Protein AF-A0A916G239-F1 (afdb_monomer_lite)

Radius of gyration: 29.9 Å; chains: 1; bounding box: 64×73×95 Å

pLDDT: mean 83.84, std 15.24, range [33.88, 97.75]

Structure (mmCIF, N/CA/C/O backbone):
data_AF-A0A916G239-F1
#
_entry.id   AF-A0A916G239-F1
#
loop_
_atom_site.group_PDB
_atom_site.id
_atom_site.type_symbol
_atom_site.label_atom_id
_atom_site.label_alt_id
_atom_site.label_comp_id
_atom_site.label_asym_id
_atom_site.label_entity_id
_atom_site.label_seq_id
_atom_site.pdbx_PDB_ins_code
_atom_site.Cartn_x
_atom_site.Cartn_y
_atom_site.Cartn_z
_atom_site.occupancy
_atom_site.B_iso_or_equiv
_atom_site.auth_seq_id
_atom_site.auth_comp_id
_atom_site.auth_asym_id
_atom_site.auth_atom_id
_atom_site.pdbx_PDB_model_num
ATOM 1 N N . ALA A 1 1 ? 13.497 35.205 -63.402 1.00 36.06 1 ALA A N 1
ATOM 2 C CA . ALA A 1 1 ? 12.951 35.681 -62.113 1.00 36.06 1 ALA A CA 1
ATOM 3 C C . ALA A 1 1 ? 12.181 34.525 -61.468 1.00 36.06 1 ALA A C 1
ATOM 5 O O . ALA A 1 1 ? 11.123 34.158 -61.939 1.00 36.06 1 ALA A O 1
ATOM 6 N N . ALA A 1 2 ? 12.820 33.701 -60.641 1.00 40.19 2 ALA A N 1
ATOM 7 C CA . ALA A 1 2 ? 13.091 33.976 -59.228 1.00 40.19 2 ALA A CA 1
ATOM 8 C C . ALA A 1 2 ? 11.854 33.889 -58.308 1.00 40.19 2 ALA A C 1
ATOM 10 O O . ALA A 1 2 ? 11.770 34.688 -57.398 1.00 40.19 2 ALA A O 1
ATOM 11 N N . PHE A 1 3 ? 10.912 32.951 -58.495 1.00 35.91 3 PHE A N 1
ATOM 12 C CA . PHE A 1 3 ? 9.811 32.767 -57.524 1.00 35.91 3 PHE A CA 1
ATOM 13 C C . PHE A 1 3 ? 9.156 31.367 -57.546 1.00 35.91 3 PHE A C 1
ATOM 15 O O . PHE A 1 3 ? 7.942 31.265 -57.567 1.00 35.91 3 PHE A O 1
ATOM 22 N N . VAL A 1 4 ? 9.910 30.255 -57.551 1.00 39.47 4 VAL A N 1
ATOM 23 C CA . VAL A 1 4 ? 9.273 28.914 -57.379 1.00 39.47 4 VAL A CA 1
ATOM 24 C C . VAL A 1 4 ? 10.018 27.965 -56.425 1.00 39.47 4 VAL A C 1
ATOM 26 O O . VAL A 1 4 ? 9.449 26.977 -55.979 1.00 39.47 4 VAL A O 1
ATOM 29 N N . ASN A 1 5 ? 11.247 28.268 -55.990 1.00 37.38 5 ASN A N 1
ATOM 30 C CA . ASN A 1 5 ? 12.071 27.291 -55.255 1.00 37.38 5 ASN A CA 1
ATOM 31 C C . ASN A 1 5 ? 12.424 27.681 -53.804 1.00 37.38 5 ASN A C 1
ATOM 33 O O . ASN A 1 5 ? 13.512 27.371 -53.330 1.00 37.38 5 ASN A O 1
ATOM 37 N N . ARG A 1 6 ? 11.525 28.377 -53.088 1.00 38.03 6 ARG A N 1
ATOM 38 C CA . ARG A 1 6 ? 11.697 28.683 -51.645 1.00 38.03 6 ARG A CA 1
ATOM 39 C C . ARG A 1 6 ? 10.763 27.912 -50.700 1.00 38.03 6 ARG A C 1
ATOM 41 O O . ARG A 1 6 ? 11.061 27.831 -49.522 1.00 38.03 6 ARG A O 1
ATOM 48 N N . GLY A 1 7 ? 9.700 27.267 -51.190 1.00 33.88 7 GLY A N 1
ATOM 49 C CA . GLY A 1 7 ? 8.697 26.622 -50.322 1.00 33.88 7 GLY A CA 1
ATOM 50 C C . GLY A 1 7 ? 9.028 25.211 -49.810 1.00 33.88 7 GLY A C 1
ATOM 51 O O . GLY A 1 7 ? 8.337 24.708 -48.931 1.00 33.88 7 GLY A O 1
ATOM 52 N N . ARG A 1 8 ? 10.063 24.541 -50.340 1.00 37.88 8 ARG A N 1
ATOM 53 C CA . ARG A 1 8 ? 10.381 23.135 -49.999 1.00 37.88 8 ARG A CA 1
ATOM 54 C C . ARG A 1 8 ? 11.461 22.952 -48.928 1.00 37.88 8 ARG A C 1
ATOM 56 O O . ARG A 1 8 ? 11.591 21.851 -48.403 1.00 37.88 8 ARG A O 1
ATOM 63 N N . HIS A 1 9 ? 12.199 24.005 -48.575 1.00 37.97 9 HIS A N 1
ATOM 64 C CA . HIS A 1 9 ? 13.236 23.935 -47.538 1.00 37.97 9 HIS A CA 1
ATOM 65 C C . HIS A 1 9 ? 12.716 24.257 -46.128 1.00 37.97 9 HIS A C 1
ATOM 67 O O . HIS A 1 9 ? 13.262 23.737 -45.154 1.00 37.97 9 HIS A O 1
ATOM 73 N N . ASP A 1 10 ? 11.616 25.004 -46.001 1.00 39.94 10 ASP A N 1
ATOM 74 C CA . ASP A 1 10 ? 11.138 25.450 -44.687 1.00 39.94 10 ASP A CA 1
ATOM 75 C C . ASP A 1 10 ? 10.312 24.383 -43.949 1.00 39.94 10 ASP A C 1
ATOM 77 O O . ASP A 1 10 ? 10.513 24.188 -42.749 1.00 39.94 10 ASP A O 1
ATOM 81 N N . ALA A 1 11 ? 9.493 23.587 -44.650 1.00 37.16 11 ALA A N 1
ATOM 82 C CA . ALA A 1 11 ? 8.709 22.505 -44.034 1.00 37.16 11 ALA A CA 1
ATOM 83 C C . ALA A 1 11 ? 9.574 21.338 -43.503 1.00 37.16 11 ALA A C 1
ATOM 85 O O . ALA A 1 11 ? 9.232 20.715 -42.499 1.00 37.16 11 ALA A O 1
ATOM 86 N N . ALA A 1 12 ? 10.728 21.072 -44.128 1.00 41.59 12 ALA A N 1
ATOM 87 C CA . ALA A 1 12 ? 11.687 20.062 -43.666 1.00 41.59 12 ALA A CA 1
ATOM 88 C C . ALA A 1 12 ? 12.536 20.543 -42.471 1.00 41.59 12 ALA A C 1
ATOM 90 O O . ALA A 1 12 ? 13.038 19.732 -41.692 1.00 41.59 12 ALA A O 1
ATOM 91 N N . SER A 1 13 ? 12.684 21.861 -42.295 1.00 46.56 13 SER A N 1
ATOM 92 C CA . SER A 1 13 ? 13.462 22.441 -41.193 1.00 46.56 13 SER A CA 1
ATOM 93 C C . SER A 1 13 ? 12.719 22.408 -39.850 1.00 46.56 13 SER A C 1
ATOM 95 O O . SER A 1 13 ? 13.343 22.243 -38.801 1.00 46.56 13 SER A O 1
ATOM 97 N N . VAL A 1 14 ? 11.383 22.513 -39.877 1.00 48.00 14 VAL A N 1
ATOM 98 C CA . VAL A 1 14 ? 10.538 22.500 -38.672 1.00 48.00 14 VAL A CA 1
ATOM 99 C C . VAL A 1 14 ? 10.423 21.086 -38.095 1.00 48.00 14 VAL A C 1
ATOM 101 O O . VAL A 1 14 ? 10.518 20.922 -36.880 1.00 48.00 14 VAL A O 1
ATOM 104 N N . SER A 1 15 ? 10.325 20.050 -38.941 1.00 55.22 15 SER A N 1
ATOM 105 C CA . SER A 1 15 ? 10.302 18.658 -38.461 1.00 55.22 15 SER A CA 1
ATOM 106 C C . SER A 1 15 ? 11.659 18.222 -37.896 1.00 55.22 15 SER A C 1
ATOM 108 O O . SER A 1 15 ? 11.706 17.586 -36.847 1.00 55.22 15 SER A O 1
ATOM 110 N N . GLY A 1 16 ? 12.771 18.658 -38.502 1.00 60.25 16 GLY A N 1
ATOM 111 C CA . GLY A 1 16 ? 14.127 18.372 -38.021 1.00 60.25 16 GLY A CA 1
ATOM 112 C C . GLY A 1 16 ? 14.454 18.960 -36.643 1.00 60.25 16 GLY A C 1
ATOM 113 O O . GLY A 1 16 ? 15.214 18.362 -35.882 1.00 60.25 16 GLY A O 1
ATOM 114 N N . ARG A 1 17 ? 13.861 20.109 -36.288 1.00 66.50 17 ARG A N 1
ATOM 115 C CA . ARG A 1 17 ? 14.080 20.769 -34.986 1.00 66.50 17 ARG A CA 1
ATOM 116 C C . ARG A 1 17 ? 13.364 20.077 -33.827 1.00 66.50 17 ARG A C 1
ATOM 118 O O . ARG A 1 17 ? 13.862 20.144 -32.710 1.00 66.50 17 ARG A O 1
ATOM 125 N N . LEU A 1 18 ? 12.247 19.395 -34.084 1.00 81.50 18 LEU A N 1
ATOM 126 C CA . LEU A 1 18 ? 11.492 18.660 -33.061 1.00 81.50 18 LEU A CA 1
ATOM 127 C C . LEU A 1 18 ? 12.061 17.262 -32.779 1.00 81.50 18 LEU A C 1
ATOM 129 O O . LEU A 1 18 ? 11.877 16.749 -31.679 1.00 81.50 18 LEU A O 1
ATOM 133 N N . ILE A 1 19 ? 12.805 16.667 -33.718 1.00 86.88 19 ILE A N 1
ATOM 134 C CA . ILE A 1 19 ? 13.385 15.323 -33.552 1.00 86.88 19 ILE A CA 1
ATOM 135 C C . ILE A 1 19 ? 14.336 15.258 -32.351 1.00 86.88 19 ILE A C 1
ATOM 137 O O . ILE A 1 19 ? 14.291 14.300 -31.585 1.00 86.88 19 ILE A O 1
ATOM 141 N N . TYR A 1 20 ? 15.184 16.271 -32.162 1.00 88.75 20 TYR A N 1
ATOM 142 C CA . TYR A 1 20 ? 16.191 16.264 -31.100 1.00 88.75 20 TYR A CA 1
ATOM 143 C C . TYR A 1 20 ? 15.596 16.392 -29.687 1.00 88.75 20 TYR A C 1
ATOM 145 O O . TYR A 1 20 ? 15.916 15.546 -28.850 1.00 88.75 20 TYR A O 1
ATOM 153 N N . PRO A 1 21 ? 14.706 17.367 -29.399 1.00 90.62 21 PRO A N 1
ATOM 154 C CA . PRO A 1 21 ? 14.004 17.419 -28.120 1.00 90.62 21 PRO A CA 1
ATOM 155 C C . PRO A 1 21 ? 13.182 16.161 -27.845 1.00 90.62 21 PRO A C 1
ATOM 157 O O . PRO A 1 21 ? 13.222 15.650 -26.729 1.00 90.62 21 PRO A O 1
ATOM 160 N N . VAL A 1 22 ? 12.486 15.628 -28.858 1.00 93.25 22 VAL A N 1
ATOM 161 C CA . VAL A 1 22 ? 11.704 14.394 -28.710 1.00 93.25 22 VAL A CA 1
ATOM 162 C C . VAL A 1 22 ? 12.616 13.225 -28.357 1.00 93.25 22 VAL A C 1
ATOM 164 O O . VAL A 1 22 ? 12.326 12.530 -27.395 1.00 93.25 22 VAL A O 1
ATOM 167 N N . ALA A 1 23 ? 13.745 13.046 -29.050 1.00 91.56 23 ALA A N 1
ATOM 168 C CA . ALA A 1 23 ? 14.690 11.967 -28.765 1.00 91.56 23 ALA A CA 1
ATOM 169 C C . ALA A 1 23 ? 15.267 12.046 -27.341 1.00 91.56 23 ALA A C 1
ATOM 171 O O . ALA A 1 23 ? 15.351 11.026 -26.652 1.00 91.56 23 ALA A O 1
ATOM 172 N N . VAL A 1 24 ? 15.631 13.252 -26.884 1.00 94.69 24 VAL A N 1
ATOM 173 C CA . VAL A 1 24 ? 16.106 13.484 -25.509 1.00 94.69 24 VAL A CA 1
ATOM 174 C C . VAL A 1 24 ? 15.012 13.138 -24.507 1.00 94.69 24 VAL A C 1
ATOM 176 O O . VAL A 1 24 ? 15.265 12.384 -23.570 1.00 94.69 24 VAL A O 1
ATOM 179 N N . PHE A 1 25 ? 13.795 13.640 -24.723 1.00 95.38 25 PHE A N 1
ATOM 180 C CA . PHE A 1 25 ? 12.670 13.392 -23.833 1.00 95.38 25 PHE A CA 1
ATOM 181 C C . PHE A 1 25 ? 12.312 11.905 -23.769 1.00 95.38 25 PHE A C 1
ATOM 183 O O . PHE A 1 25 ? 12.241 11.348 -22.679 1.00 95.38 25 PHE A O 1
ATOM 190 N N . THR A 1 26 ? 12.144 11.231 -24.909 1.00 95.38 26 THR A N 1
ATOM 191 C CA . THR A 1 26 ? 11.779 9.808 -24.942 1.00 95.38 26 THR A CA 1
ATOM 192 C C . THR A 1 26 ? 12.872 8.925 -24.349 1.00 95.38 26 THR A C 1
ATOM 194 O O . THR A 1 26 ? 12.560 7.973 -23.636 1.00 95.38 26 THR A O 1
ATOM 197 N N . GLY A 1 27 ? 14.151 9.237 -24.595 1.00 95.31 27 GLY A N 1
ATOM 198 C CA . GLY A 1 27 ? 15.273 8.501 -24.006 1.00 95.31 27 GLY A CA 1
ATOM 199 C C . GLY A 1 27 ? 15.338 8.671 -22.487 1.00 95.31 27 GLY A C 1
ATOM 200 O O . GLY A 1 27 ? 15.410 7.683 -21.749 1.00 95.31 27 GLY A O 1
ATOM 201 N N . ALA A 1 28 ? 15.215 9.914 -22.013 1.00 96.19 28 ALA A N 1
ATOM 202 C CA . ALA A 1 28 ? 15.186 10.221 -20.588 1.00 96.19 28 ALA A CA 1
ATOM 203 C C . ALA A 1 28 ? 13.977 9.582 -19.896 1.00 96.19 28 ALA A C 1
ATOM 205 O O . ALA A 1 28 ? 14.148 8.950 -18.858 1.00 96.19 28 ALA A O 1
ATOM 206 N N . ALA A 1 29 ? 12.784 9.668 -20.491 1.00 95.19 29 ALA A N 1
ATOM 207 C CA . ALA A 1 29 ? 11.567 9.051 -19.971 1.00 95.19 29 ALA A CA 1
ATOM 208 C C . ALA A 1 29 ? 11.683 7.522 -19.900 1.00 95.19 29 ALA A C 1
ATOM 210 O O . ALA A 1 29 ? 11.317 6.927 -18.891 1.00 95.19 29 ALA A O 1
ATOM 211 N N . THR A 1 30 ? 12.253 6.884 -20.928 1.00 95.00 30 THR A N 1
ATOM 212 C CA . THR A 1 30 ? 12.487 5.430 -20.939 1.00 95.00 30 THR A CA 1
ATOM 213 C C . THR A 1 30 ? 13.459 5.022 -19.833 1.00 95.00 30 THR A C 1
ATOM 215 O O . THR A 1 30 ? 13.199 4.084 -19.083 1.00 95.00 30 THR A O 1
ATOM 218 N N . THR A 1 31 ? 14.564 5.754 -19.685 1.00 94.94 31 THR A N 1
ATOM 219 C CA . THR A 1 31 ? 15.568 5.477 -18.648 1.00 94.94 31 THR A CA 1
ATOM 220 C C . THR A 1 31 ? 14.997 5.693 -17.249 1.00 94.94 31 THR A C 1
ATOM 222 O O . THR A 1 31 ? 15.184 4.853 -16.372 1.00 94.94 31 THR A O 1
ATOM 225 N N . LEU A 1 32 ? 14.244 6.777 -17.054 1.00 94.69 32 LEU A N 1
ATOM 226 C CA . LEU A 1 32 ? 13.544 7.065 -15.806 1.00 94.69 32 LEU A CA 1
ATOM 227 C C . LEU A 1 32 ? 12.530 5.965 -15.471 1.00 94.69 32 LEU A C 1
ATOM 229 O O . LEU A 1 32 ? 12.464 5.530 -14.326 1.00 94.69 32 LEU A O 1
ATOM 233 N N . PHE A 1 33 ? 11.783 5.474 -16.462 1.00 92.88 33 PHE A N 1
ATOM 234 C CA . PHE A 1 33 ? 10.832 4.381 -16.283 1.00 92.88 33 PHE A CA 1
ATOM 235 C C . PHE A 1 33 ? 11.517 3.083 -15.835 1.00 92.88 33 PHE A C 1
ATOM 237 O O . PHE A 1 33 ? 11.056 2.448 -14.885 1.00 92.88 33 PHE A O 1
ATOM 244 N N . PHE A 1 34 ? 12.632 2.691 -16.460 1.00 92.31 34 PHE A N 1
ATOM 245 C CA . PHE A 1 34 ? 13.378 1.498 -16.038 1.00 92.31 34 PHE A CA 1
ATOM 246 C C . PHE A 1 34 ? 14.059 1.678 -14.681 1.00 92.31 34 PHE A C 1
ATOM 248 O O . PHE A 1 34 ? 14.064 0.747 -13.878 1.00 92.31 34 PHE A O 1
ATOM 255 N N . TYR A 1 35 ? 14.566 2.875 -14.385 1.00 93.00 35 TYR A N 1
ATOM 256 C CA . TYR A 1 35 ? 15.088 3.207 -13.063 1.00 93.00 35 TYR A CA 1
ATOM 257 C C . TYR A 1 35 ? 14.006 3.074 -11.982 1.00 93.00 35 TYR A C 1
ATOM 259 O O . TYR A 1 35 ? 14.231 2.425 -10.960 1.00 93.00 35 TYR A O 1
ATOM 267 N N . ALA A 1 36 ? 12.816 3.631 -12.226 1.00 90.38 36 ALA A N 1
ATOM 268 C CA . ALA A 1 36 ? 11.679 3.523 -11.319 1.00 90.38 36 ALA A CA 1
ATOM 269 C C . ALA A 1 36 ? 11.247 2.062 -11.126 1.00 90.38 36 ALA A C 1
ATOM 271 O O . ALA A 1 36 ? 11.044 1.637 -9.993 1.00 90.38 36 ALA A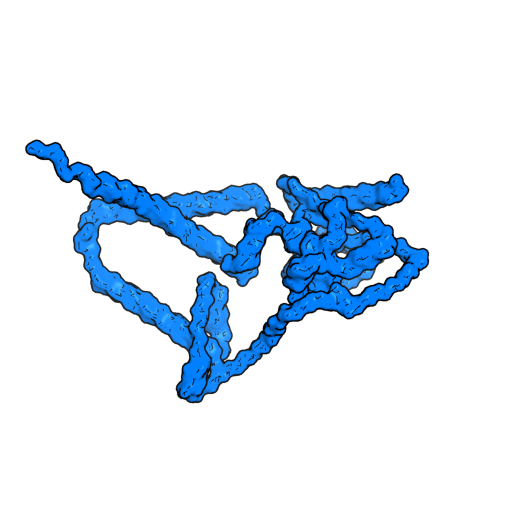 O 1
ATOM 272 N N . ASN A 1 37 ? 11.183 1.269 -12.202 1.00 90.69 37 ASN A N 1
ATOM 273 C CA . ASN A 1 37 ? 10.888 -0.166 -12.122 1.00 90.69 37 ASN A CA 1
ATOM 274 C C . ASN A 1 37 ? 11.925 -0.930 -11.290 1.00 90.69 37 ASN A C 1
ATOM 276 O O . ASN A 1 37 ? 11.546 -1.706 -10.420 1.00 90.69 37 ASN A O 1
ATOM 280 N N . ALA A 1 38 ? 13.221 -0.694 -11.512 1.00 88.94 38 ALA A N 1
ATOM 281 C CA . ALA A 1 38 ? 14.280 -1.344 -10.743 1.00 88.94 38 ALA A CA 1
ATOM 282 C C . ALA A 1 38 ? 14.215 -0.969 -9.253 1.00 88.94 38 ALA A C 1
ATOM 284 O O . ALA A 1 38 ? 14.391 -1.822 -8.381 1.00 88.94 38 ALA A O 1
ATOM 285 N N . LYS A 1 39 ? 13.921 0.301 -8.941 1.00 88.00 39 LYS A N 1
ATOM 286 C CA . LYS A 1 39 ? 13.726 0.756 -7.559 1.00 88.00 39 LYS A CA 1
ATOM 287 C C . LYS A 1 39 ? 12.491 0.146 -6.908 1.00 88.00 39 LYS A C 1
ATOM 289 O O . LYS A 1 39 ? 12.599 -0.303 -5.772 1.00 88.00 39 LYS A O 1
ATOM 294 N N . LEU A 1 40 ? 11.368 0.069 -7.618 1.00 85.88 40 LEU A N 1
ATOM 295 C CA . LEU A 1 40 ? 10.171 -0.621 -7.134 1.00 85.88 40 LEU A CA 1
ATOM 296 C C . LEU A 1 40 ? 10.455 -2.097 -6.848 1.00 85.88 40 LEU A C 1
ATOM 298 O O . LEU A 1 40 ? 10.095 -2.578 -5.779 1.00 85.88 40 LEU A O 1
ATOM 302 N N . HIS A 1 41 ? 11.181 -2.780 -7.734 1.00 82.81 41 HIS A N 1
ATOM 303 C CA . HIS A 1 41 ? 11.551 -4.177 -7.526 1.00 82.81 41 HIS A CA 1
ATOM 304 C C . HIS A 1 41 ? 12.468 -4.354 -6.311 1.00 82.81 41 HIS A C 1
ATOM 306 O O . HIS A 1 41 ? 12.252 -5.237 -5.492 1.00 82.81 41 HIS A O 1
ATOM 312 N N . THR A 1 42 ? 13.443 -3.461 -6.132 1.00 81.50 42 THR A N 1
ATOM 313 C CA . THR A 1 42 ? 14.356 -3.507 -4.977 1.00 81.50 42 THR A CA 1
ATOM 314 C C . THR A 1 42 ? 13.627 -3.277 -3.649 1.00 81.50 42 THR A C 1
ATOM 316 O O . THR A 1 42 ? 13.977 -3.886 -2.645 1.00 81.50 42 THR A O 1
ATOM 319 N N . LEU A 1 43 ? 12.642 -2.373 -3.626 1.00 76.06 43 LEU A N 1
ATOM 320 C CA . LEU A 1 43 ? 11.921 -2.005 -2.404 1.00 76.06 43 LEU A CA 1
ATOM 321 C C . LEU A 1 43 ? 10.782 -2.974 -2.071 1.00 76.06 43 LEU A C 1
ATOM 323 O O . LEU A 1 43 ? 10.540 -3.250 -0.901 1.00 76.06 43 LEU A O 1
ATOM 327 N N . TYR A 1 44 ? 10.078 -3.464 -3.092 1.00 76.81 44 TYR A N 1
ATOM 328 C CA . TYR A 1 44 ? 8.793 -4.147 -2.933 1.00 76.81 44 TYR A CA 1
ATOM 329 C C . TYR A 1 44 ? 8.720 -5.510 -3.638 1.00 76.81 44 TYR A C 1
ATOM 331 O O . TYR A 1 44 ? 7.685 -6.166 -3.561 1.00 76.81 44 TYR A O 1
ATOM 339 N N . GLY A 1 45 ? 9.768 -5.938 -4.353 1.00 74.19 45 GLY A N 1
ATOM 340 C CA . GLY A 1 45 ? 9.773 -7.193 -5.120 1.00 74.19 45 GLY A CA 1
ATOM 341 C C . GLY A 1 45 ? 8.812 -7.201 -6.312 1.00 74.19 45 GLY A C 1
ATOM 342 O O . GLY A 1 45 ? 8.443 -8.263 -6.801 1.00 74.19 45 GLY A O 1
ATOM 343 N N . ILE A 1 46 ? 8.348 -6.027 -6.758 1.00 81.81 46 ILE A N 1
ATOM 344 C CA . ILE A 1 46 ? 7.374 -5.890 -7.847 1.00 81.81 46 ILE A CA 1
ATOM 345 C C . ILE A 1 46 ? 7.807 -4.840 -8.867 1.00 81.81 46 ILE A C 1
ATOM 347 O O . ILE A 1 46 ? 8.423 -3.829 -8.533 1.00 81.81 46 ILE A O 1
ATOM 351 N N . PHE A 1 47 ? 7.416 -5.052 -10.121 1.00 87.25 47 PHE A N 1
ATOM 352 C CA . PHE A 1 47 ? 7.512 -4.046 -11.179 1.00 87.25 47 PHE A CA 1
ATOM 353 C C . PHE A 1 47 ? 6.230 -3.222 -11.293 1.00 87.25 47 PHE A C 1
ATOM 355 O O . PHE A 1 47 ? 5.204 -3.541 -10.686 1.00 87.25 47 PHE A O 1
ATOM 362 N N . VAL A 1 48 ? 6.275 -2.170 -12.116 1.00 89.19 48 VAL A N 1
ATOM 363 C CA . VAL A 1 48 ? 5.082 -1.389 -12.454 1.00 89.19 48 VAL A CA 1
ATOM 364 C C . VAL A 1 48 ? 4.036 -2.318 -13.072 1.00 89.19 48 VAL A C 1
ATOM 366 O O . VAL A 1 48 ? 4.230 -2.893 -14.140 1.00 89.19 48 VAL A O 1
ATOM 369 N N . ASN A 1 49 ? 2.910 -2.457 -12.384 1.00 85.81 49 ASN A N 1
ATOM 370 C CA . ASN A 1 49 ? 1.772 -3.278 -12.778 1.00 85.81 49 ASN A CA 1
ATOM 371 C C . ASN A 1 49 ? 0.462 -2.560 -12.397 1.00 85.81 49 ASN A C 1
ATOM 373 O O . ASN A 1 49 ? 0.482 -1.419 -11.933 1.00 85.81 49 ASN A O 1
ATOM 377 N N . GLY A 1 50 ? -0.686 -3.225 -12.565 1.00 84.00 50 GLY A N 1
ATOM 378 C CA . GLY A 1 50 ? -1.990 -2.641 -12.230 1.00 84.00 50 GLY A CA 1
ATOM 379 C C . GLY A 1 50 ? -2.116 -2.170 -10.774 1.00 84.00 50 GLY A C 1
ATOM 380 O O . GLY A 1 50 ? -2.777 -1.166 -10.526 1.00 84.00 50 GLY A O 1
ATOM 381 N N . PHE A 1 51 ? -1.437 -2.827 -9.826 1.00 81.81 51 PHE A N 1
ATOM 382 C CA . PHE A 1 51 ? -1.412 -2.401 -8.425 1.00 81.81 51 PHE A CA 1
ATOM 383 C C . PHE A 1 51 ? -0.666 -1.072 -8.250 1.00 81.81 51 PHE A C 1
ATOM 385 O O . PHE A 1 51 ? -1.201 -0.161 -7.623 1.00 81.81 51 PHE A O 1
ATOM 392 N N . VAL A 1 52 ? 0.517 -0.921 -8.857 1.00 86.19 52 VAL A N 1
ATOM 393 C CA . VAL A 1 52 ? 1.282 0.341 -8.805 1.00 86.19 52 VAL A CA 1
ATOM 394 C C . VAL A 1 52 ? 0.513 1.482 -9.476 1.00 86.19 52 VAL A C 1
ATOM 396 O O . VAL A 1 52 ? 0.501 2.601 -8.972 1.00 86.19 52 VAL A O 1
ATOM 399 N N . ILE A 1 53 ? -0.171 1.211 -10.592 1.00 87.56 53 ILE A N 1
ATOM 400 C CA . ILE A 1 53 ? -1.008 2.221 -11.254 1.00 87.56 53 ILE A CA 1
ATOM 401 C C . ILE A 1 53 ? -2.198 2.615 -10.373 1.00 87.56 53 ILE A C 1
ATOM 403 O O . ILE A 1 53 ? -2.463 3.805 -10.232 1.00 87.56 53 ILE A O 1
ATOM 407 N N . ASN A 1 54 ? -2.879 1.653 -9.742 1.00 82.81 54 ASN A N 1
ATOM 408 C CA . ASN A 1 54 ? -3.960 1.948 -8.799 1.00 82.81 54 ASN A CA 1
ATOM 409 C C . ASN A 1 54 ? -3.448 2.832 -7.643 1.00 82.81 54 ASN A C 1
ATOM 411 O O . ASN A 1 54 ? -4.036 3.871 -7.367 1.00 82.81 54 ASN A O 1
ATOM 415 N N . LEU A 1 55 ? -2.301 2.499 -7.051 1.00 83.75 55 LEU A N 1
ATOM 416 C CA . LEU A 1 55 ? -1.667 3.289 -5.988 1.00 83.75 55 LEU A CA 1
ATOM 417 C C . LEU A 1 55 ? -1.398 4.754 -6.387 1.00 83.75 55 LEU A C 1
ATOM 419 O O . LEU A 1 55 ? -1.547 5.649 -5.561 1.00 83.75 55 LEU A O 1
ATOM 423 N N . ILE A 1 56 ? -1.011 5.003 -7.643 1.00 85.44 56 ILE A N 1
ATOM 424 C CA . ILE A 1 56 ? -0.767 6.359 -8.166 1.00 85.44 56 ILE A CA 1
ATOM 425 C C . ILE A 1 56 ? -2.079 7.107 -8.436 1.00 85.44 56 ILE A C 1
ATOM 427 O O . ILE A 1 56 ? -2.161 8.309 -8.200 1.00 85.44 56 ILE A O 1
ATOM 431 N N . VAL A 1 57 ? -3.087 6.414 -8.968 1.00 85.94 57 VAL A N 1
ATOM 432 C CA . VAL A 1 57 ? -4.360 7.019 -9.391 1.00 85.94 57 VAL A CA 1
ATOM 433 C C . VAL A 1 57 ? -5.303 7.250 -8.209 1.00 85.94 57 VAL A C 1
ATOM 435 O O . VAL A 1 57 ? -6.090 8.196 -8.231 1.00 85.94 57 VAL A O 1
ATOM 438 N N . THR A 1 58 ? -5.239 6.407 -7.179 1.00 82.25 58 THR A N 1
ATOM 439 C CA . THR A 1 58 ? -6.131 6.485 -6.023 1.00 82.25 58 THR A CA 1
ATOM 440 C C . THR A 1 58 ? -5.724 7.636 -5.101 1.00 82.25 58 THR A C 1
ATOM 442 O O . THR A 1 58 ? -4.587 7.662 -4.616 1.00 82.25 58 THR A O 1
ATOM 445 N N . PRO A 1 59 ? -6.637 8.589 -4.815 1.00 81.56 59 PRO A N 1
ATOM 446 C CA . PRO A 1 59 ? -6.365 9.684 -3.892 1.00 81.56 59 PRO A CA 1
ATOM 447 C C . PRO A 1 59 ? -5.894 9.162 -2.533 1.00 81.56 59 PRO A C 1
ATOM 449 O O . PRO A 1 59 ? -6.539 8.302 -1.933 1.00 81.56 59 PRO A O 1
ATOM 452 N N . GLY A 1 60 ? -4.757 9.675 -2.062 1.00 77.81 60 GLY A N 1
ATOM 453 C CA . GLY A 1 60 ? -4.120 9.240 -0.817 1.00 77.81 60 GLY A CA 1
ATOM 454 C C . GLY A 1 60 ? -3.156 8.054 -0.954 1.00 77.81 60 GLY A C 1
ATOM 455 O O . GLY A 1 60 ? -2.387 7.827 -0.028 1.00 77.81 60 GLY A O 1
ATOM 456 N N . GLY A 1 61 ? -3.104 7.349 -2.093 1.00 79.94 61 GLY A N 1
ATOM 457 C CA . GLY A 1 61 ? -2.240 6.171 -2.260 1.00 79.94 61 GLY A CA 1
ATOM 458 C C . GLY A 1 61 ? -0.740 6.481 -2.228 1.00 79.94 61 GLY A C 1
ATOM 459 O O . GLY A 1 61 ? 0.014 5.863 -1.486 1.00 79.94 61 GLY A O 1
ATOM 460 N N . LEU A 1 62 ? -0.272 7.496 -2.958 1.00 77.94 62 LEU A N 1
ATOM 461 C CA . LEU A 1 62 ? 1.136 7.917 -2.847 1.00 77.94 62 LEU A CA 1
ATOM 462 C C . LEU A 1 62 ? 1.466 8.509 -1.469 1.00 77.94 62 LEU A C 1
ATOM 464 O O . LEU A 1 62 ? 2.566 8.301 -0.961 1.00 77.94 62 LEU A O 1
ATOM 468 N N . ALA A 1 63 ? 0.514 9.215 -0.854 1.00 75.44 63 ALA A N 1
ATOM 469 C CA . ALA A 1 63 ? 0.692 9.795 0.475 1.00 75.44 63 ALA A CA 1
ATOM 470 C C . ALA A 1 63 ? 0.787 8.714 1.564 1.00 75.44 63 ALA A C 1
ATOM 472 O O . ALA A 1 63 ? 1.569 8.859 2.501 1.00 75.44 63 ALA A O 1
ATOM 473 N N . SER A 1 64 ? 0.068 7.595 1.416 1.00 71.25 64 SER A N 1
ATOM 474 C CA . SER A 1 64 ? 0.134 6.471 2.355 1.00 71.25 64 SER A CA 1
ATOM 475 C C . SER A 1 64 ? 1.477 5.737 2.328 1.00 71.25 64 SER A C 1
ATOM 477 O O . SER A 1 64 ? 1.767 4.980 3.243 1.00 71.25 64 SER A O 1
ATOM 479 N N . LEU A 1 65 ? 2.315 5.945 1.304 1.00 73.69 65 LEU A N 1
ATOM 480 C CA . LEU A 1 65 ? 3.691 5.433 1.290 1.00 73.69 65 LEU A CA 1
ATOM 481 C C . LEU A 1 65 ? 4.646 6.250 2.180 1.00 73.69 65 LEU A C 1
ATOM 483 O O . LEU A 1 65 ? 5.823 5.907 2.270 1.00 73.69 65 LEU A O 1
ATOM 487 N N . GLY A 1 66 ? 4.177 7.340 2.799 1.00 66.44 66 GLY A N 1
ATOM 488 C CA . GLY A 1 66 ? 4.998 8.197 3.658 1.00 66.44 66 GLY A CA 1
ATOM 489 C C . GLY A 1 66 ? 5.974 9.093 2.888 1.00 66.44 66 GLY A C 1
ATOM 490 O O . GLY A 1 66 ? 7.016 9.474 3.417 1.00 66.44 66 GLY A O 1
ATOM 491 N N . GLY A 1 67 ? 5.676 9.414 1.624 1.00 68.44 67 GLY A N 1
ATOM 492 C CA . GLY A 1 67 ? 6.504 10.316 0.825 1.00 68.44 67 GLY A CA 1
ATOM 493 C C . GLY A 1 67 ? 6.450 11.754 1.350 1.00 68.44 67 GLY A C 1
ATOM 494 O O . GLY A 1 67 ? 5.387 12.367 1.364 1.00 68.44 67 GLY A O 1
ATOM 495 N N . SER A 1 68 ? 7.599 12.300 1.746 1.00 70.06 68 SER A N 1
ATOM 496 C CA . SER A 1 68 ? 7.748 13.707 2.149 1.00 70.06 68 SER A CA 1
ATOM 497 C C . SER A 1 68 ? 8.007 14.634 0.952 1.00 70.06 68 SER A C 1
ATOM 499 O O . SER A 1 68 ? 8.406 14.183 -0.125 1.00 70.06 68 SER A O 1
ATOM 501 N N . ASP A 1 69 ? 7.891 15.953 1.138 1.00 77.12 69 ASP A N 1
ATOM 502 C CA . ASP A 1 69 ? 8.257 16.940 0.104 1.00 77.12 69 ASP A CA 1
ATOM 503 C C . ASP A 1 69 ? 9.717 16.804 -0.355 1.00 77.12 69 ASP A C 1
ATOM 505 O O . ASP A 1 69 ? 10.033 16.979 -1.534 1.00 77.12 69 ASP A O 1
ATOM 509 N N . ALA A 1 70 ? 10.612 16.403 0.553 1.00 78.50 70 ALA A N 1
ATOM 510 C CA . ALA A 1 70 ? 11.999 16.088 0.222 1.00 78.50 70 ALA A CA 1
ATOM 511 C C . ALA A 1 70 ? 12.106 14.891 -0.741 1.00 78.50 70 ALA A C 1
ATOM 513 O O . ALA A 1 70 ? 12.954 14.881 -1.636 1.00 78.50 70 ALA A O 1
ATOM 514 N N . THR A 1 71 ? 11.216 13.907 -0.599 1.00 80.81 71 THR A N 1
ATOM 515 C CA . THR A 1 71 ? 11.129 12.747 -1.496 1.00 80.81 71 THR A CA 1
ATOM 516 C C . THR A 1 71 ? 10.666 13.178 -2.890 1.00 80.81 71 THR A C 1
ATOM 518 O O . THR A 1 71 ? 11.280 12.800 -3.890 1.00 80.81 71 THR A O 1
ATOM 521 N N . ASN A 1 72 ? 9.652 14.046 -2.965 1.00 82.19 72 ASN A N 1
ATOM 522 C CA . ASN A 1 72 ? 9.162 14.613 -4.226 1.00 82.19 72 ASN A CA 1
ATOM 523 C C . ASN A 1 72 ? 10.243 15.430 -4.948 1.00 82.19 72 ASN A C 1
ATOM 525 O O . ASN A 1 72 ? 10.449 15.265 -6.154 1.00 82.19 72 ASN A O 1
ATOM 529 N N . LEU A 1 73 ? 10.988 16.259 -4.208 1.00 87.25 73 LEU A N 1
ATOM 530 C CA . LEU A 1 73 ? 12.124 17.004 -4.749 1.00 87.25 73 LEU A CA 1
ATOM 531 C C . LEU A 1 73 ? 13.221 16.062 -5.264 1.00 87.25 73 LEU A C 1
ATOM 533 O O . LEU A 1 73 ? 13.751 16.274 -6.355 1.00 87.25 73 LEU A O 1
ATOM 537 N N . GLY A 1 74 ? 13.528 14.993 -4.525 1.00 88.12 74 GLY A N 1
ATOM 538 C CA . GLY A 1 74 ? 14.473 13.963 -4.953 1.00 88.12 74 GLY A CA 1
ATOM 539 C C . GLY A 1 74 ? 14.082 13.329 -6.290 1.00 88.12 74 GLY A C 1
ATOM 540 O O . GLY A 1 74 ? 14.909 13.247 -7.201 1.00 88.12 74 GLY A O 1
ATOM 541 N N . PHE A 1 75 ? 12.811 12.951 -6.458 1.00 87.31 75 PHE A N 1
ATOM 542 C CA . PHE A 1 75 ? 12.310 12.418 -7.729 1.00 87.31 75 PHE A CA 1
ATOM 543 C C . PHE A 1 75 ? 12.408 13.431 -8.875 1.00 87.31 75 PHE A C 1
ATOM 545 O O . PHE A 1 75 ? 12.839 13.068 -9.974 1.00 87.31 75 PHE A O 1
ATOM 552 N N . ALA A 1 76 ? 12.076 14.700 -8.625 1.00 90.50 76 ALA A N 1
ATOM 553 C CA . ALA A 1 76 ? 12.197 15.762 -9.621 1.00 90.50 76 ALA A CA 1
ATOM 554 C C . ALA A 1 76 ? 13.656 15.975 -10.064 1.00 90.50 76 ALA A C 1
ATOM 556 O O . ALA A 1 76 ? 13.931 16.096 -11.260 1.00 90.50 76 ALA A O 1
ATOM 557 N N . LEU A 1 77 ? 14.606 15.952 -9.122 1.00 94.81 77 LEU A N 1
ATOM 558 C CA . LEU A 1 77 ? 16.038 16.072 -9.411 1.00 94.81 77 LEU A CA 1
ATOM 559 C C . LEU A 1 77 ? 16.572 14.882 -10.217 1.00 94.81 77 LEU A C 1
ATOM 561 O O . LEU A 1 77 ? 17.351 15.083 -11.148 1.00 94.81 77 LEU A O 1
ATOM 565 N N . ILE A 1 78 ? 16.132 13.655 -9.918 1.00 94.44 78 ILE A N 1
ATOM 566 C CA . ILE A 1 78 ? 16.494 12.460 -10.700 1.00 94.44 78 ILE A CA 1
ATOM 567 C C . ILE A 1 78 ? 15.971 12.579 -12.139 1.00 94.44 78 ILE A C 1
ATOM 569 O O . ILE A 1 78 ? 16.718 12.339 -13.091 1.00 94.44 78 ILE A O 1
ATOM 573 N N . ALA A 1 79 ? 14.713 12.994 -12.316 1.00 94.38 79 ALA A N 1
ATOM 574 C CA . ALA A 1 79 ? 14.125 13.199 -13.638 1.00 94.38 79 ALA A CA 1
ATOM 575 C C . ALA A 1 79 ? 14.877 14.282 -14.438 1.00 94.38 79 ALA A C 1
ATOM 577 O O . ALA A 1 79 ? 15.227 14.066 -15.602 1.00 94.38 79 ALA A O 1
ATOM 578 N N . ALA A 1 80 ? 15.197 15.413 -13.800 1.00 95.81 80 ALA A N 1
ATOM 579 C CA . ALA A 1 80 ? 16.008 16.471 -14.398 1.00 95.81 80 ALA A CA 1
ATOM 580 C C . ALA A 1 80 ? 17.421 15.978 -14.758 1.00 95.81 80 ALA A C 1
ATOM 582 O O . ALA A 1 80 ? 17.919 16.266 -15.848 1.00 95.81 80 ALA A O 1
ATOM 583 N N . GLY A 1 81 ? 18.044 15.176 -13.891 1.00 96.69 81 GLY A N 1
ATOM 584 C CA . GLY A 1 81 ? 19.345 14.557 -14.131 1.00 96.69 81 GLY A CA 1
ATOM 585 C C . GLY A 1 81 ? 19.358 13.676 -15.381 1.00 96.69 81 GLY A C 1
ATOM 586 O O . GLY A 1 81 ? 20.258 13.808 -16.212 1.00 96.69 81 GLY A O 1
ATOM 587 N N . PHE A 1 82 ? 18.338 12.834 -15.581 1.00 96.56 82 PHE A N 1
ATOM 588 C CA . PHE A 1 82 ? 18.235 12.012 -16.793 1.00 96.56 82 PHE A CA 1
ATOM 589 C C . PHE A 1 82 ? 18.005 12.837 -18.062 1.00 96.56 82 PHE A C 1
ATOM 591 O O . PHE A 1 82 ? 18.589 12.507 -19.099 1.00 96.56 82 PHE A O 1
ATOM 598 N N . LEU A 1 83 ? 17.209 13.910 -17.994 1.00 96.38 83 LEU A N 1
ATOM 599 C CA . LEU A 1 83 ? 17.024 14.837 -19.117 1.00 96.38 83 LEU A CA 1
ATOM 600 C C . LEU A 1 83 ? 18.343 15.516 -19.504 1.00 96.38 83 LEU A C 1
ATOM 602 O O . LEU A 1 83 ? 18.711 15.524 -20.680 1.00 96.38 83 LEU A O 1
ATOM 606 N N . LEU A 1 84 ? 19.089 16.024 -18.519 1.00 96.62 84 LEU A N 1
ATOM 607 C CA . LEU A 1 84 ? 20.400 16.637 -18.738 1.00 96.62 84 LEU A CA 1
ATOM 608 C C . LEU A 1 84 ? 21.411 15.632 -19.296 1.00 96.62 84 LEU A C 1
ATOM 610 O O . LEU A 1 84 ? 22.129 15.955 -20.241 1.00 96.62 84 LEU A O 1
ATOM 614 N N . ALA A 1 85 ? 21.438 14.403 -18.773 1.00 96.50 85 ALA A N 1
ATOM 615 C CA . ALA A 1 85 ? 22.321 13.346 -19.257 1.00 96.50 85 ALA A CA 1
ATOM 616 C C . ALA A 1 85 ? 22.042 12.988 -20.726 1.00 96.50 85 ALA A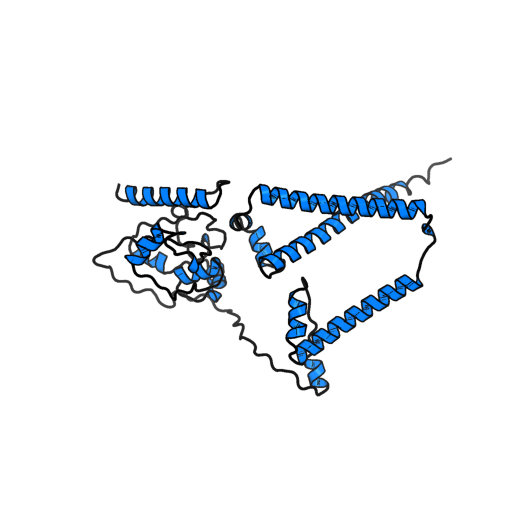 C 1
ATOM 618 O O . ALA A 1 85 ? 22.976 12.879 -21.520 1.00 96.50 85 ALA A O 1
ATOM 619 N N . HIS A 1 86 ? 20.769 12.872 -21.119 1.00 96.25 86 HIS A N 1
ATOM 620 C CA . HIS A 1 86 ? 20.397 12.617 -22.514 1.00 96.25 86 HIS A CA 1
ATOM 621 C C . HIS A 1 86 ? 20.698 13.812 -23.425 1.00 96.25 86 HIS A C 1
ATOM 623 O O . HIS A 1 86 ? 21.163 13.619 -24.549 1.00 96.25 86 HIS A O 1
ATOM 629 N N . GLY A 1 87 ? 20.504 15.043 -22.943 1.00 94.62 87 GLY A N 1
ATOM 630 C CA . GLY A 1 87 ? 20.905 16.254 -23.660 1.00 94.62 87 GLY A CA 1
ATOM 631 C C . GLY A 1 87 ? 22.419 16.322 -23.885 1.00 94.62 87 GLY A C 1
ATOM 632 O O . GLY A 1 87 ? 22.872 16.586 -25.000 1.00 94.62 87 GLY A O 1
ATOM 633 N N . ALA A 1 88 ? 23.210 16.008 -22.856 1.00 94.94 88 ALA A N 1
ATOM 634 C CA . ALA A 1 88 ? 24.667 15.940 -22.937 1.00 94.94 88 ALA A CA 1
ATOM 635 C C . ALA A 1 88 ? 25.139 14.821 -23.878 1.00 94.94 88 ALA A C 1
ATOM 637 O O . ALA A 1 88 ? 26.039 15.042 -24.689 1.00 94.94 88 ALA A O 1
ATOM 638 N N . LEU A 1 89 ? 24.503 13.646 -23.824 1.00 94.50 89 LEU A N 1
ATOM 639 C CA . LEU A 1 89 ? 24.771 12.537 -24.738 1.00 94.50 89 LEU A CA 1
ATOM 640 C C . LEU A 1 89 ? 24.494 12.940 -26.189 1.00 94.50 89 LEU A C 1
ATOM 642 O O . LEU A 1 89 ? 25.334 12.713 -27.060 1.00 94.50 89 LEU A O 1
ATOM 646 N N . LEU A 1 90 ? 23.358 13.589 -26.453 1.00 92.06 90 LEU A N 1
ATOM 647 C CA . LEU A 1 90 ? 23.034 14.079 -27.788 1.00 92.06 90 LEU A CA 1
ATOM 648 C C . LEU A 1 90 ? 24.050 15.127 -28.264 1.00 92.06 90 LEU A C 1
ATOM 650 O O . LEU A 1 90 ? 24.531 15.043 -29.395 1.00 92.06 90 LEU A O 1
ATOM 654 N N . ALA A 1 91 ? 24.419 16.083 -27.407 1.00 90.31 91 ALA A N 1
ATOM 655 C CA . ALA A 1 91 ? 25.424 17.097 -27.722 1.00 90.31 91 ALA A CA 1
ATOM 656 C C . ALA A 1 91 ? 26.799 16.471 -28.017 1.00 90.31 91 ALA A C 1
ATOM 658 O O . ALA A 1 91 ? 27.493 16.900 -28.943 1.00 90.31 91 ALA A O 1
ATOM 659 N N . LEU A 1 92 ? 27.181 15.427 -27.274 1.00 91.00 92 LEU A N 1
ATOM 660 C CA . LEU A 1 92 ? 28.406 14.666 -27.499 1.00 91.00 92 LEU A CA 1
ATOM 661 C C . LEU A 1 92 ? 28.369 13.933 -28.845 1.00 91.00 92 LEU A C 1
ATOM 663 O O . LEU A 1 92 ? 29.312 14.062 -29.627 1.00 91.00 92 LEU A O 1
ATOM 667 N N . ILE A 1 93 ? 27.282 13.216 -29.143 1.00 88.31 93 ILE A N 1
ATOM 668 C CA . ILE A 1 93 ? 27.084 12.519 -30.422 1.00 88.31 93 ILE A CA 1
ATOM 669 C C . ILE A 1 93 ? 27.168 13.518 -31.580 1.00 88.31 93 ILE A C 1
ATOM 671 O O . ILE A 1 93 ? 27.922 13.302 -32.530 1.00 88.31 93 ILE A O 1
ATOM 675 N N . TRP A 1 94 ? 26.462 14.647 -31.474 1.00 85.00 94 TRP A N 1
ATOM 676 C CA . TRP A 1 94 ? 26.474 15.702 -32.483 1.00 85.00 94 TRP A CA 1
ATOM 677 C C . TRP A 1 94 ? 27.886 16.263 -32.699 1.00 85.00 94 TRP A C 1
ATOM 679 O O . TRP A 1 94 ? 28.369 16.315 -33.833 1.00 85.00 94 TRP A O 1
ATOM 689 N N . LYS A 1 95 ? 28.604 16.585 -31.613 1.00 86.06 95 LYS A N 1
ATOM 690 C CA . LYS A 1 95 ? 29.990 17.077 -31.658 1.00 86.06 95 LYS A CA 1
ATOM 691 C C . LYS A 1 95 ? 30.940 16.070 -32.310 1.00 86.06 95 LYS A C 1
ATOM 693 O O . LYS A 1 95 ? 31.805 16.477 -33.082 1.00 86.06 95 LYS A O 1
ATOM 698 N N . VAL A 1 96 ? 30.804 14.775 -32.023 1.00 83.56 96 VAL A N 1
ATOM 699 C CA . VAL A 1 96 ? 31.669 13.720 -32.582 1.00 83.56 96 VAL A CA 1
ATOM 700 C C . VAL A 1 96 ? 31.396 13.497 -34.071 1.00 83.56 96 VAL A C 1
ATOM 702 O O . VAL A 1 96 ? 32.346 13.448 -34.854 1.00 83.56 96 VAL A O 1
ATOM 705 N N . ILE A 1 97 ? 30.126 13.414 -34.477 1.00 79.75 97 ILE A N 1
ATOM 706 C CA . ILE A 1 97 ? 29.739 13.219 -35.883 1.00 79.75 97 ILE A CA 1
ATOM 707 C C . ILE A 1 97 ? 30.204 14.402 -36.741 1.00 79.75 97 ILE A C 1
ATOM 709 O O . ILE A 1 97 ? 30.775 14.190 -37.812 1.00 79.75 97 ILE A O 1
ATOM 713 N N . HIS A 1 98 ? 30.021 15.637 -36.256 1.00 73.12 98 HIS A N 1
ATOM 714 C CA . HIS A 1 98 ? 30.391 16.846 -36.997 1.00 73.12 98 HIS A CA 1
ATOM 715 C C . HIS A 1 98 ? 31.913 17.069 -37.050 1.00 73.12 98 HIS A C 1
ATOM 717 O O . HIS A 1 98 ? 32.431 17.500 -38.075 1.00 73.12 98 HIS A O 1
ATOM 723 N N . ARG A 1 99 ? 32.657 16.731 -35.983 1.00 71.00 99 ARG A N 1
ATOM 724 C CA . ARG A 1 99 ? 34.126 16.891 -35.946 1.00 71.00 99 ARG A CA 1
ATOM 725 C C . ARG A 1 99 ? 34.896 15.836 -36.732 1.00 71.00 99 ARG A C 1
ATOM 727 O O . ARG A 1 99 ? 35.998 16.127 -37.180 1.00 71.00 99 ARG A O 1
ATOM 734 N N . ARG A 1 100 ? 34.375 14.613 -36.864 1.00 63.81 100 ARG A N 1
ATOM 735 C CA . ARG A 1 100 ? 35.098 13.507 -37.519 1.00 63.81 100 ARG A CA 1
ATOM 736 C C . ARG A 1 100 ? 34.693 13.258 -38.975 1.00 63.81 100 ARG A C 1
ATOM 738 O O . ARG A 1 100 ? 35.127 12.258 -39.532 1.00 63.81 100 ARG A O 1
ATOM 745 N N . ALA A 1 101 ? 33.859 14.113 -39.581 1.00 57.19 101 ALA A N 1
ATOM 746 C CA . ALA A 1 101 ? 33.313 13.903 -40.931 1.00 57.19 101 ALA A CA 1
ATOM 747 C C . ALA A 1 101 ? 32.811 12.456 -41.156 1.00 57.19 101 ALA A C 1
ATOM 749 O O . ALA A 1 101 ? 32.883 11.910 -42.255 1.00 57.19 101 ALA A O 1
ATOM 750 N N . LEU A 1 102 ? 32.262 11.831 -40.104 1.00 57.91 102 LEU A N 1
ATOM 751 C CA . LEU A 1 102 ? 31.812 10.431 -40.097 1.00 57.91 102 LEU A CA 1
ATOM 752 C C . LEU A 1 102 ? 30.570 10.185 -40.969 1.00 57.91 102 LEU A C 1
ATOM 754 O O . LEU A 1 102 ? 30.062 9.071 -41.021 1.00 57.91 102 LEU A O 1
ATOM 758 N N . SER A 1 103 ? 30.117 11.209 -41.695 1.00 53.47 103 SER A N 1
ATOM 759 C CA . SER A 1 103 ? 29.005 11.183 -42.647 1.00 53.47 103 SER A CA 1
ATOM 760 C C . SER A 1 103 ? 29.120 10.056 -43.691 1.00 53.47 103 SER A C 1
ATOM 762 O O . SER A 1 103 ? 28.106 9.531 -44.145 1.00 53.47 103 SER A O 1
ATOM 764 N N . ALA A 1 104 ? 30.344 9.621 -44.026 1.00 55.44 104 ALA A N 1
ATOM 765 C CA . ALA A 1 104 ? 30.594 8.548 -44.994 1.00 55.44 104 ALA A CA 1
ATOM 766 C C . ALA A 1 104 ? 30.874 7.162 -44.372 1.00 55.44 104 ALA A C 1
ATOM 768 O O . ALA A 1 104 ? 30.924 6.168 -45.100 1.00 55.44 104 ALA A O 1
ATOM 769 N N . TRP A 1 105 ? 31.053 7.048 -43.048 1.00 53.75 105 TRP A N 1
ATOM 770 C CA . TRP A 1 105 ? 31.428 5.777 -42.419 1.00 53.75 105 TRP A CA 1
ATOM 771 C C . TRP A 1 105 ? 30.181 4.962 -42.066 1.00 53.75 105 TRP A C 1
ATOM 773 O O . TRP A 1 105 ? 29.539 5.164 -41.038 1.00 53.75 105 TRP A O 1
ATOM 783 N N . ARG A 1 106 ? 29.821 4.027 -42.949 1.00 60.19 106 ARG A N 1
ATOM 784 C CA . ARG A 1 106 ? 28.763 3.034 -42.725 1.00 60.19 106 ARG A CA 1
ATOM 785 C C . ARG A 1 106 ? 29.401 1.665 -42.472 1.00 60.19 106 ARG A C 1
ATOM 787 O O . ARG A 1 106 ? 29.607 0.930 -43.441 1.00 60.19 106 ARG A O 1
ATOM 794 N N . PRO A 1 107 ? 29.708 1.279 -41.219 1.00 63.78 107 PRO A N 1
ATOM 795 C CA . PRO A 1 107 ? 30.223 -0.052 -40.909 1.00 63.78 107 PRO A CA 1
ATOM 796 C C . PRO A 1 107 ? 29.089 -1.083 -41.027 1.00 63.78 107 PRO A C 1
ATOM 798 O O . PRO A 1 107 ? 28.577 -1.614 -40.044 1.00 63.78 107 PRO A O 1
ATOM 801 N N . THR A 1 108 ? 28.656 -1.345 -42.260 1.00 70.69 108 THR A N 1
ATOM 802 C CA . THR A 1 108 ? 27.531 -2.231 -42.581 1.00 70.69 108 THR A CA 1
ATOM 803 C C . THR A 1 108 ? 27.795 -3.668 -42.139 1.00 70.69 108 THR A C 1
ATOM 805 O O . THR A 1 108 ? 26.857 -4.341 -41.727 1.00 70.69 108 THR A O 1
ATOM 808 N N . GLY A 1 109 ? 29.052 -4.127 -42.163 1.00 81.25 109 GLY A N 1
ATOM 809 C CA . GLY A 1 109 ? 29.447 -5.454 -41.679 1.00 81.25 109 GLY A CA 1
ATOM 810 C C . GLY A 1 109 ? 29.298 -5.614 -40.163 1.00 81.25 109 GLY A C 1
ATOM 811 O O . GLY A 1 109 ? 28.634 -6.543 -39.714 1.00 81.25 109 GLY A O 1
ATOM 812 N N . LEU A 1 110 ? 29.842 -4.677 -39.375 1.00 83.00 110 LEU A N 1
ATOM 813 C CA . LEU A 1 110 ? 29.737 -4.709 -37.911 1.00 83.00 110 LEU A CA 1
ATOM 814 C C . LEU A 1 110 ? 28.287 -4.542 -37.448 1.00 83.00 110 LEU A C 1
ATOM 816 O O . LEU A 1 110 ? 27.832 -5.290 -36.592 1.00 83.00 110 LEU A O 1
ATOM 820 N N . PHE A 1 111 ? 27.543 -3.607 -38.047 1.00 83.94 111 PHE A N 1
ATOM 821 C CA . PHE A 1 111 ? 26.129 -3.421 -37.726 1.00 83.94 111 PHE A CA 1
ATOM 822 C C . PHE A 1 111 ? 25.320 -4.697 -37.989 1.00 83.94 111 PHE A C 1
ATOM 824 O O . PHE A 1 111 ? 24.570 -5.135 -37.121 1.00 83.94 111 PHE A O 1
ATOM 831 N N . LYS A 1 112 ? 25.519 -5.342 -39.148 1.00 87.88 112 LYS A N 1
ATOM 832 C CA . LYS A 1 112 ? 24.888 -6.634 -39.452 1.00 87.88 112 LYS A CA 1
ATOM 833 C C . LYS A 1 112 ? 25.280 -7.709 -38.439 1.00 87.88 112 LYS A C 1
ATOM 835 O O . LYS A 1 112 ? 24.400 -8.418 -37.969 1.00 87.88 112 LYS A O 1
ATOM 840 N N . ALA A 1 113 ? 26.560 -7.810 -38.077 1.00 91.44 113 ALA A N 1
ATOM 841 C CA . ALA A 1 113 ? 27.027 -8.787 -37.095 1.00 91.44 113 ALA A CA 1
ATOM 842 C C . ALA A 1 113 ? 26.374 -8.579 -35.718 1.00 91.44 113 ALA A C 1
ATOM 844 O O . ALA A 1 113 ? 25.902 -9.540 -35.119 1.00 91.44 113 ALA A O 1
ATOM 845 N N . VAL A 1 114 ? 26.273 -7.328 -35.254 1.00 91.94 114 VAL A N 1
ATOM 846 C CA . VAL A 1 114 ? 25.597 -6.984 -33.992 1.00 91.94 114 VAL A CA 1
ATOM 847 C C . VAL A 1 114 ? 24.110 -7.332 -34.051 1.00 91.94 114 VAL A C 1
ATOM 849 O O . VAL A 1 114 ? 23.598 -7.958 -33.129 1.00 91.94 114 VAL A O 1
ATOM 852 N N . VAL A 1 115 ? 23.417 -6.990 -35.141 1.00 91.69 115 VAL A N 1
ATOM 853 C CA . VAL A 1 115 ? 21.995 -7.333 -35.310 1.00 91.69 115 VAL A CA 1
ATOM 854 C C . VAL A 1 115 ? 21.786 -8.848 -35.310 1.00 91.69 115 VAL A C 1
ATOM 856 O O . VAL A 1 115 ? 20.893 -9.338 -34.625 1.00 91.69 115 VAL A O 1
ATOM 859 N N . VAL A 1 116 ? 22.620 -9.605 -36.028 1.00 94.62 116 VAL A N 1
ATOM 860 C CA . VAL A 1 116 ? 22.546 -11.075 -36.046 1.00 94.62 116 VAL A CA 1
ATOM 861 C C . VAL A 1 116 ? 22.806 -11.652 -34.654 1.00 94.62 116 VAL A C 1
ATOM 863 O O . VAL A 1 116 ? 22.053 -12.516 -34.215 1.00 94.62 116 VAL A O 1
ATOM 866 N N . ALA A 1 117 ? 23.811 -11.151 -33.933 1.00 95.38 117 ALA A N 1
ATOM 867 C CA . ALA A 1 117 ? 24.104 -11.595 -32.573 1.00 95.38 117 ALA A CA 1
ATOM 868 C C . ALA A 1 117 ? 22.928 -11.341 -31.612 1.00 95.38 117 ALA A C 1
ATOM 870 O O . ALA A 1 117 ? 22.581 -12.229 -30.837 1.00 95.38 117 ALA A O 1
ATOM 871 N N . LEU A 1 118 ? 22.273 -10.177 -31.705 1.00 94.19 118 LEU A N 1
ATOM 872 C CA . LEU A 1 118 ? 21.087 -9.845 -30.906 1.00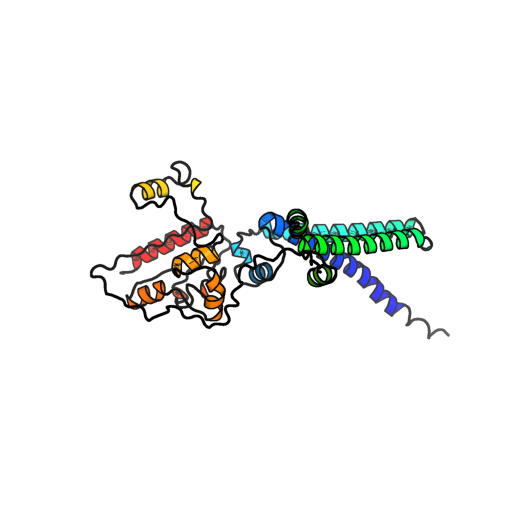 94.19 118 LEU A CA 1
ATOM 873 C C . LEU A 1 118 ? 19.873 -10.723 -31.246 1.00 94.19 118 LEU A C 1
ATOM 875 O O . LEU A 1 118 ? 19.104 -11.095 -30.364 1.00 94.19 118 LEU A O 1
ATOM 879 N N . LEU A 1 119 ? 19.686 -11.073 -32.520 1.00 94.81 119 LEU A N 1
ATOM 880 C CA . LEU A 1 119 ? 18.609 -11.982 -32.922 1.00 94.81 119 LEU A CA 1
ATOM 881 C C . LEU A 1 119 ? 18.861 -13.405 -32.418 1.00 94.81 119 LEU A C 1
ATOM 883 O O . LEU A 1 119 ? 17.944 -14.046 -31.906 1.00 94.81 119 LEU A O 1
ATOM 887 N N . LEU A 1 120 ? 20.099 -13.891 -32.526 1.00 95.94 120 LEU A N 1
ATOM 888 C CA . LEU A 1 120 ? 20.476 -15.206 -32.011 1.00 95.94 120 LEU A CA 1
ATOM 889 C C . LEU A 1 120 ? 20.336 -15.278 -30.489 1.00 95.94 120 LEU A C 1
ATOM 891 O O . LEU A 1 120 ? 19.830 -16.279 -29.985 1.00 95.94 120 LEU A O 1
ATOM 895 N N . SER A 1 121 ? 20.720 -14.225 -29.760 1.00 93.56 121 SER A N 1
ATOM 896 C CA . SER A 1 121 ? 20.554 -14.188 -28.305 1.00 93.56 121 SER A CA 1
ATOM 897 C C . SER A 1 121 ? 19.082 -14.186 -27.891 1.00 93.56 121 SER A C 1
ATOM 899 O O . SER A 1 121 ? 18.724 -14.902 -26.961 1.00 93.56 121 SER A O 1
ATOM 901 N N . LEU A 1 122 ? 18.211 -13.473 -28.616 1.00 91.19 122 LEU A N 1
ATOM 902 C CA . LEU A 1 122 ? 16.767 -13.485 -28.369 1.00 91.19 122 LEU A CA 1
ATOM 903 C C . LEU A 1 122 ? 16.166 -14.882 -28.574 1.00 91.19 122 LEU A C 1
ATOM 905 O O . LEU A 1 122 ? 15.373 -15.346 -27.759 1.00 91.19 122 LEU A O 1
ATOM 909 N N . VAL A 1 123 ? 16.541 -15.568 -29.657 1.00 92.94 123 VAL A N 1
ATOM 910 C CA . VAL A 1 123 ? 16.064 -16.934 -29.924 1.00 92.94 123 VAL A CA 1
ATOM 911 C C . VAL A 1 123 ? 16.578 -17.906 -28.860 1.00 92.94 123 VAL A C 1
ATOM 913 O O . VAL A 1 123 ? 15.812 -18.747 -28.386 1.00 92.94 123 VAL A O 1
ATOM 916 N N . ALA A 1 124 ? 17.843 -17.772 -28.456 1.00 92.88 124 ALA A N 1
ATOM 917 C CA . ALA A 1 124 ? 18.435 -18.588 -27.404 1.00 92.88 124 ALA A CA 1
ATOM 918 C C . ALA A 1 124 ? 17.723 -18.387 -26.057 1.00 92.88 124 ALA A C 1
ATOM 920 O O . ALA A 1 124 ? 17.326 -19.375 -25.448 1.00 92.88 124 ALA A O 1
ATOM 921 N N . ASP A 1 125 ? 17.483 -17.139 -25.640 1.00 90.94 125 ASP A N 1
ATOM 922 C CA . ASP A 1 125 ? 16.716 -16.793 -24.433 1.00 90.94 125 ASP A CA 1
ATOM 923 C C . ASP A 1 125 ? 15.347 -17.491 -24.419 1.00 90.94 125 ASP A C 1
ATOM 925 O O . ASP A 1 125 ? 15.031 -18.245 -23.497 1.00 90.94 125 ASP A O 1
ATOM 929 N N . ARG A 1 126 ? 14.561 -17.345 -25.496 1.00 91.06 126 ARG A N 1
ATOM 930 C CA . ARG A 1 126 ? 13.231 -17.974 -25.578 1.00 91.06 126 ARG A CA 1
ATOM 931 C C . ARG A 1 126 ? 13.291 -19.496 -25.588 1.00 91.06 126 ARG A C 1
ATOM 933 O O . ARG A 1 126 ? 12.422 -20.138 -24.999 1.00 91.06 126 ARG A O 1
ATOM 940 N N . GLY A 1 127 ? 14.293 -20.076 -26.246 1.00 90.88 127 GLY A N 1
ATOM 941 C CA . GLY A 1 127 ? 14.509 -21.521 -26.264 1.00 90.88 127 GLY A CA 1
ATOM 942 C C . GLY A 1 127 ? 14.863 -22.070 -24.881 1.00 90.88 127 GLY A C 1
ATOM 943 O O . GLY A 1 127 ? 14.275 -23.062 -24.448 1.00 90.88 127 GLY A O 1
ATOM 944 N N . ILE A 1 128 ? 15.772 -21.395 -24.171 1.00 90.31 128 ILE A N 1
ATOM 945 C CA . ILE A 1 128 ? 16.193 -21.753 -22.811 1.00 90.31 128 ILE A CA 1
ATOM 946 C C . ILE A 1 128 ? 15.017 -21.645 -21.843 1.00 90.31 128 ILE A C 1
ATOM 948 O O . ILE A 1 128 ? 14.813 -22.561 -21.044 1.00 90.31 128 ILE A O 1
ATOM 952 N N . TYR A 1 129 ? 14.205 -20.590 -21.940 1.00 89.06 129 TYR A N 1
ATOM 953 C CA . TYR A 1 129 ? 13.010 -20.454 -21.112 1.00 89.06 129 TYR A CA 1
ATOM 954 C C . TYR A 1 129 ? 12.007 -21.580 -21.378 1.00 89.06 129 TYR A C 1
ATOM 956 O O . TYR A 1 129 ? 11.561 -22.248 -20.448 1.00 89.06 129 TYR A O 1
ATOM 964 N N . ALA A 1 130 ? 11.690 -21.847 -22.650 1.00 88.50 130 ALA A N 1
ATOM 965 C CA . ALA A 1 130 ? 10.735 -22.887 -23.030 1.00 88.50 130 ALA A CA 1
ATOM 966 C C . ALA A 1 130 ? 11.162 -24.283 -22.561 1.00 88.50 130 ALA A C 1
ATOM 968 O O . ALA A 1 130 ? 10.321 -25.086 -22.149 1.00 88.50 130 ALA A O 1
ATOM 969 N N . TYR A 1 131 ? 12.464 -24.567 -22.630 1.00 88.25 131 TYR A N 1
ATOM 970 C CA . TYR A 1 131 ? 13.066 -25.776 -22.085 1.00 88.25 131 TYR A CA 1
ATOM 971 C C . TYR A 1 131 ? 12.959 -25.809 -20.553 1.00 88.25 131 TYR A C 1
ATOM 973 O O . TYR A 1 131 ? 12.467 -26.785 -19.989 1.00 88.25 131 TYR A O 1
ATOM 981 N N . SER A 1 132 ? 13.363 -24.733 -19.878 1.00 83.06 132 SER A N 1
ATOM 982 C CA . SER A 1 132 ? 13.374 -24.652 -18.412 1.00 83.06 132 SER A CA 1
ATOM 983 C C . SER A 1 132 ? 11.975 -24.804 -17.817 1.00 83.06 132 SER A C 1
ATOM 985 O O . SER A 1 132 ? 11.798 -25.551 -16.857 1.00 83.06 132 SER A O 1
ATOM 987 N N . ASP A 1 133 ? 10.973 -24.188 -18.446 1.00 80.69 133 ASP A N 1
ATOM 988 C CA . ASP A 1 133 ? 9.559 -24.380 -18.132 1.00 80.69 133 ASP A CA 1
ATOM 989 C C . ASP A 1 133 ? 9.151 -25.853 -18.310 1.00 80.69 133 ASP A C 1
ATOM 991 O O . ASP A 1 133 ? 8.658 -26.485 -17.376 1.00 80.69 133 ASP A O 1
ATOM 995 N N . ALA A 1 134 ? 9.403 -26.449 -19.480 1.00 81.06 134 ALA A N 1
ATOM 996 C CA . ALA A 1 134 ? 8.948 -27.805 -19.787 1.00 81.06 134 ALA A CA 1
ATOM 997 C C . ALA A 1 134 ? 9.540 -28.903 -18.881 1.00 81.06 134 ALA A C 1
ATOM 999 O O . ALA A 1 134 ? 8.847 -29.884 -18.597 1.00 81.06 134 ALA A O 1
ATOM 1000 N N . PHE A 1 135 ? 10.779 -28.732 -18.421 1.00 80.62 135 PHE A N 1
ATOM 1001 C CA . PHE A 1 135 ? 11.513 -29.712 -17.611 1.00 80.62 135 PHE A CA 1
ATOM 1002 C C . PHE A 1 135 ? 11.726 -29.275 -16.150 1.00 80.62 135 PHE A C 1
ATOM 1004 O O . PHE A 1 135 ? 12.620 -29.796 -15.486 1.00 80.62 135 PHE A O 1
ATOM 1011 N N . GLY A 1 136 ? 10.969 -28.283 -15.666 1.00 69.56 136 GLY A N 1
ATOM 1012 C CA . GLY A 1 136 ? 10.924 -27.943 -14.239 1.00 69.56 136 GLY A CA 1
ATOM 1013 C C . GLY A 1 136 ? 12.216 -27.350 -13.662 1.00 69.56 136 GLY A C 1
ATOM 1014 O O . GLY A 1 136 ? 12.506 -27.544 -12.484 1.00 69.56 136 GLY A O 1
ATOM 1015 N N . ARG A 1 137 ? 13.012 -26.628 -14.462 1.00 74.50 137 ARG A N 1
ATOM 1016 C CA . ARG A 1 137 ? 14.259 -25.979 -14.012 1.00 74.50 137 ARG A CA 1
ATOM 1017 C C . ARG A 1 137 ? 13.962 -24.635 -13.347 1.00 74.50 137 ARG A C 1
ATOM 1019 O O . ARG A 1 137 ? 14.091 -23.582 -13.968 1.00 74.50 137 ARG A O 1
ATOM 1026 N N . THR A 1 138 ? 13.572 -24.684 -12.078 1.00 61.91 138 THR A N 1
ATOM 1027 C CA . THR A 1 138 ? 13.172 -23.512 -11.280 1.00 61.91 138 THR A CA 1
ATOM 1028 C C . THR A 1 138 ? 14.261 -22.451 -11.163 1.00 61.91 138 THR A C 1
ATOM 1030 O O . THR A 1 138 ? 13.944 -21.272 -11.239 1.00 61.91 138 THR A O 1
ATOM 1033 N N . ASP A 1 139 ? 15.534 -22.842 -11.078 1.00 67.38 139 ASP A N 1
ATOM 1034 C CA . ASP A 1 139 ? 16.654 -21.900 -10.908 1.00 67.38 139 ASP A CA 1
ATOM 1035 C C . ASP A 1 139 ? 16.790 -20.937 -12.098 1.00 67.38 139 ASP A C 1
ATOM 1037 O O . ASP A 1 139 ? 17.107 -19.763 -11.934 1.00 67.38 139 ASP A O 1
ATOM 1041 N N . MET A 1 140 ? 16.500 -21.424 -13.309 1.00 70.75 140 MET A N 1
ATOM 1042 C CA . MET A 1 140 ? 16.540 -20.617 -14.533 1.00 70.75 140 MET A CA 1
ATOM 1043 C C . MET A 1 140 ? 15.286 -19.755 -14.693 1.00 70.75 140 MET A C 1
ATOM 1045 O O . MET A 1 140 ? 15.354 -18.667 -15.256 1.00 70.75 140 MET A O 1
ATOM 1049 N N . LEU A 1 141 ? 14.141 -20.229 -14.192 1.00 70.00 141 LEU A N 1
ATOM 1050 C CA . LEU A 1 141 ? 12.897 -19.460 -14.193 1.00 70.00 141 LEU A CA 1
ATOM 1051 C C . LEU A 1 141 ? 12.954 -18.317 -13.171 1.00 70.00 141 LEU A C 1
ATOM 1053 O O . LEU A 1 141 ? 12.483 -17.228 -13.479 1.00 70.00 141 LEU A O 1
ATOM 1057 N N . ALA A 1 142 ? 13.604 -18.519 -12.024 1.00 68.94 142 ALA A N 1
ATOM 1058 C CA . ALA A 1 142 ? 13.791 -17.481 -11.012 1.00 68.94 142 ALA A CA 1
ATOM 1059 C C . ALA A 1 142 ? 14.564 -16.265 -11.557 1.00 68.94 142 ALA A C 1
ATOM 1061 O O . ALA A 1 142 ? 14.165 -15.132 -11.326 1.00 68.94 142 ALA A O 1
ATOM 1062 N N . LEU A 1 143 ? 15.597 -16.479 -12.384 1.00 77.25 143 LEU A N 1
ATOM 1063 C CA . LEU A 1 143 ? 16.347 -15.383 -13.026 1.00 77.25 143 LEU A CA 1
ATOM 1064 C C . LEU A 1 143 ? 15.481 -14.505 -13.942 1.00 77.25 143 LEU A C 1
ATOM 1066 O O . LEU A 1 143 ? 15.817 -13.350 -14.199 1.00 77.25 143 LEU A O 1
ATOM 1070 N N . SER A 1 144 ? 14.378 -15.047 -14.465 1.00 78.44 144 SER A N 1
ATOM 1071 C CA . SER A 1 144 ? 13.451 -14.282 -15.301 1.00 78.44 144 SER A CA 1
ATOM 1072 C C . SER A 1 144 ? 12.547 -13.350 -14.493 1.00 78.44 144 SER A C 1
ATOM 1074 O O . SER A 1 144 ? 12.053 -12.367 -15.043 1.00 78.44 144 SER A O 1
ATOM 1076 N N . GLU A 1 145 ? 12.360 -13.627 -13.199 1.00 71.38 145 GLU A N 1
ATOM 1077 C CA . GLU A 1 145 ? 11.539 -12.811 -12.299 1.00 71.38 145 GLU A CA 1
ATOM 1078 C C . GLU A 1 145 ? 12.216 -11.476 -11.964 1.00 71.38 145 GLU A C 1
ATOM 1080 O O . GLU A 1 145 ? 11.521 -10.508 -11.685 1.00 71.38 145 GLU A O 1
ATOM 1085 N N . ASP A 1 146 ? 13.541 -11.380 -12.110 1.00 77.50 146 ASP A N 1
ATOM 1086 C CA . ASP A 1 146 ? 14.308 -10.143 -11.908 1.00 77.50 146 ASP A CA 1
ATOM 1087 C C . ASP A 1 146 ? 14.289 -9.197 -13.126 1.00 77.50 146 ASP A C 1
ATOM 1089 O O . ASP A 1 146 ? 14.812 -8.078 -13.068 1.00 77.50 146 ASP A O 1
ATOM 1093 N N . VAL A 1 147 ? 13.703 -9.618 -14.255 1.00 82.69 147 VAL A N 1
ATOM 1094 C CA . VAL A 1 147 ? 13.673 -8.828 -15.493 1.00 82.69 147 VAL A CA 1
ATOM 1095 C C . VAL A 1 147 ? 12.296 -8.172 -15.680 1.00 82.69 147 VAL A C 1
ATOM 1097 O O . VAL A 1 147 ? 11.288 -8.871 -15.835 1.00 82.69 147 VAL A O 1
ATOM 1100 N N . PRO A 1 148 ? 12.213 -6.826 -15.747 1.00 81.81 148 PRO A N 1
ATOM 1101 C CA . PRO A 1 148 ? 10.937 -6.135 -15.889 1.00 81.81 148 PRO A CA 1
ATOM 1102 C C . PRO A 1 148 ? 10.249 -6.521 -17.200 1.00 81.81 148 PRO A C 1
ATOM 1104 O O . PRO A 1 148 ? 10.845 -6.449 -18.276 1.00 81.81 148 PRO A O 1
ATOM 1107 N N . PHE A 1 149 ? 8.967 -6.883 -17.108 1.00 80.88 149 PHE A N 1
ATOM 1108 C CA . PHE A 1 149 ? 8.125 -7.277 -18.246 1.00 80.88 149 PHE A CA 1
ATOM 1109 C C . PHE A 1 149 ? 8.655 -8.477 -19.047 1.00 80.88 149 PHE A C 1
ATOM 1111 O O . PHE A 1 149 ? 8.343 -8.619 -20.234 1.00 80.88 149 PHE A O 1
ATOM 1118 N N . TYR A 1 150 ? 9.438 -9.359 -18.417 1.00 83.69 150 TYR A N 1
ATOM 1119 C CA . TYR A 1 150 ? 9.862 -10.594 -19.059 1.00 83.69 150 TYR A CA 1
ATOM 1120 C C . TYR A 1 150 ? 8.648 -11.455 -19.426 1.00 83.69 150 TYR A C 1
ATOM 1122 O O . TYR A 1 150 ? 7.796 -11.769 -18.596 1.00 83.69 150 TYR A O 1
ATOM 1130 N N . THR A 1 151 ? 8.562 -11.840 -20.698 1.00 81.69 151 THR A N 1
ATOM 1131 C CA . THR A 1 151 ? 7.495 -12.703 -21.211 1.00 81.69 151 THR A CA 1
ATOM 1132 C C . THR A 1 151 ? 8.081 -14.042 -21.621 1.00 81.69 151 THR A C 1
ATOM 1134 O O . THR A 1 151 ? 8.753 -14.179 -22.644 1.00 81.69 151 THR A O 1
ATOM 1137 N N . GLY A 1 152 ? 7.816 -15.048 -20.793 1.00 81.19 152 GLY A N 1
ATOM 1138 C CA . GLY A 1 152 ? 8.237 -16.417 -21.034 1.00 81.19 152 GLY A CA 1
ATOM 1139 C C . GLY A 1 152 ? 7.549 -17.053 -22.242 1.00 81.19 152 GLY A C 1
ATOM 1140 O O . GLY A 1 152 ? 6.330 -16.963 -22.396 1.00 81.19 152 GLY A O 1
ATOM 1141 N N . LEU A 1 153 ? 8.316 -17.752 -23.084 1.00 85.12 153 LEU A N 1
ATOM 1142 C CA . LEU A 1 153 ? 7.763 -18.598 -24.143 1.00 85.12 153 LEU A CA 1
ATOM 1143 C C . LEU A 1 153 ? 7.588 -20.024 -23.613 1.00 85.12 153 LEU A C 1
ATOM 1145 O O . LEU A 1 153 ? 8.574 -20.692 -23.329 1.00 85.12 153 LEU A O 1
ATOM 1149 N N . THR A 1 154 ? 6.358 -20.532 -23.529 1.00 83.38 154 THR A N 1
ATOM 1150 C CA . THR A 1 154 ? 6.105 -21.921 -23.106 1.00 83.38 154 THR A CA 1
ATOM 1151 C C . THR A 1 154 ? 5.847 -22.825 -24.316 1.00 83.38 154 THR A C 1
ATOM 1153 O O . THR A 1 154 ? 5.004 -22.539 -25.167 1.00 83.38 154 THR A O 1
ATOM 1156 N N . ALA A 1 155 ? 6.565 -23.951 -24.414 1.00 85.25 155 ALA A N 1
ATOM 1157 C CA . ALA A 1 155 ? 6.459 -24.888 -25.545 1.00 85.25 155 ALA A CA 1
ATOM 1158 C C . ALA A 1 155 ? 6.138 -26.333 -25.120 1.00 85.25 155 ALA A C 1
ATOM 1160 O O . ALA A 1 155 ? 6.373 -27.289 -25.860 1.00 85.25 155 ALA A O 1
ATOM 1161 N N . ARG A 1 156 ? 5.536 -26.522 -23.938 1.00 79.38 156 ARG A N 1
ATOM 1162 C CA . ARG A 1 156 ? 5.219 -27.842 -23.353 1.00 79.38 156 ARG A CA 1
ATOM 1163 C C . ARG A 1 156 ? 4.473 -28.795 -24.299 1.00 79.38 156 ARG A C 1
ATOM 1165 O O . ARG A 1 156 ? 4.762 -29.988 -24.329 1.00 79.38 156 ARG A O 1
ATOM 1172 N N . LYS A 1 157 ? 3.515 -28.290 -25.092 1.00 83.50 157 LYS A N 1
ATOM 1173 C CA . LYS A 1 157 ? 2.771 -29.103 -26.080 1.00 83.50 157 LYS A CA 1
ATOM 1174 C C . LYS A 1 157 ? 3.678 -29.622 -27.201 1.00 83.50 157 LYS A C 1
ATOM 1176 O O . LYS A 1 157 ? 3.497 -30.756 -27.633 1.00 83.50 157 LYS A O 1
ATOM 1181 N N . LEU A 1 158 ? 4.628 -28.806 -27.660 1.00 86.38 158 LEU A N 1
ATOM 1182 C CA . LEU A 1 158 ? 5.598 -29.182 -28.685 1.00 86.38 158 LEU A CA 1
ATOM 1183 C C . LEU A 1 158 ? 6.560 -30.243 -28.138 1.00 86.38 158 LEU A C 1
ATOM 1185 O O . LEU A 1 158 ? 6.700 -31.294 -28.754 1.00 86.38 158 LEU A O 1
ATOM 1189 N N . PHE A 1 159 ? 7.118 -30.034 -26.941 1.00 86.31 159 PHE A N 1
ATOM 1190 C CA . PHE A 1 159 ? 7.974 -31.025 -26.275 1.00 86.31 159 PHE A CA 1
ATOM 1191 C C . PHE A 1 159 ? 7.260 -32.362 -26.059 1.00 86.31 159 PHE A C 1
ATOM 1193 O O . PHE A 1 159 ? 7.819 -33.414 -26.356 1.00 86.31 159 PHE A O 1
ATOM 1200 N N . ARG A 1 160 ? 5.983 -32.338 -25.662 1.00 84.44 160 ARG A N 1
ATOM 1201 C CA . ARG A 1 160 ? 5.178 -33.561 -25.549 1.00 84.44 160 ARG A CA 1
ATOM 1202 C C . ARG A 1 160 ? 4.972 -34.260 -26.896 1.00 84.44 160 ARG A C 1
ATOM 1204 O O . ARG A 1 160 ? 5.081 -35.478 -26.959 1.00 84.44 160 ARG A O 1
ATOM 1211 N N . LYS A 1 161 ? 4.692 -33.508 -27.970 1.00 89.94 161 LYS A N 1
ATOM 1212 C CA . LYS A 1 161 ? 4.568 -34.063 -29.334 1.00 89.94 161 LYS A CA 1
ATOM 1213 C C . LYS A 1 161 ? 5.877 -34.677 -29.839 1.00 89.94 161 LYS A C 1
ATOM 1215 O O . LYS A 1 161 ? 5.827 -35.643 -30.584 1.00 89.94 161 LYS A O 1
ATOM 1220 N N . MET A 1 162 ? 7.021 -34.146 -29.414 1.00 88.38 162 MET A N 1
ATOM 1221 C CA . MET A 1 162 ? 8.352 -34.685 -29.718 1.00 88.38 162 MET A CA 1
ATOM 1222 C C . MET A 1 162 ? 8.753 -35.873 -28.819 1.00 88.38 162 MET A C 1
ATOM 1224 O O . MET A 1 162 ? 9.865 -36.372 -28.942 1.00 88.38 162 MET A O 1
ATOM 1228 N N . GLY A 1 163 ? 7.873 -36.338 -27.922 1.00 85.69 163 GLY A N 1
ATOM 1229 C CA . GLY A 1 163 ? 8.108 -37.515 -27.076 1.00 85.69 163 GLY A CA 1
ATOM 1230 C C . GLY A 1 163 ? 8.770 -37.235 -25.722 1.00 85.69 163 GLY A C 1
ATOM 1231 O O . GLY A 1 163 ? 9.070 -38.177 -24.990 1.00 85.69 163 GLY A O 1
ATOM 1232 N N . PHE A 1 164 ? 8.977 -35.970 -25.343 1.00 86.12 164 PHE A N 1
ATOM 1233 C CA . PHE A 1 164 ? 9.577 -35.627 -24.051 1.00 86.12 164 PHE A CA 1
ATOM 1234 C C . PHE A 1 164 ? 8.572 -35.727 -22.892 1.00 86.12 164 PHE A C 1
ATOM 1236 O O . PHE A 1 164 ? 7.407 -35.325 -23.006 1.00 86.12 164 PHE A O 1
ATOM 1243 N N . LYS A 1 165 ? 9.047 -36.216 -21.738 1.00 75.88 165 LYS A N 1
ATOM 1244 C CA . LYS A 1 165 ? 8.309 -36.178 -20.468 1.00 75.88 165 LYS A CA 1
ATOM 1245 C C . LYS A 1 165 ? 8.388 -34.761 -19.895 1.00 75.88 165 LYS A C 1
ATOM 1247 O O . LYS A 1 165 ? 9.450 -34.323 -19.479 1.00 75.88 165 LYS A O 1
ATOM 1252 N N . VAL A 1 166 ? 7.260 -34.058 -19.930 1.00 75.81 166 VAL A N 1
ATOM 1253 C CA . VAL A 1 166 ? 7.104 -32.687 -19.421 1.00 75.81 166 VAL A CA 1
ATOM 1254 C C . VAL A 1 166 ? 6.542 -32.748 -18.005 1.00 75.81 166 VAL A C 1
ATOM 1256 O O . VAL A 1 166 ? 5.544 -33.445 -17.789 1.00 75.81 166 VAL A O 1
ATOM 1259 N N . ASP A 1 167 ? 7.122 -31.989 -17.077 1.00 63.25 167 ASP A N 1
ATOM 1260 C CA . ASP A 1 167 ? 6.648 -31.948 -15.692 1.00 63.25 167 ASP A CA 1
ATOM 1261 C C . ASP A 1 167 ? 5.227 -31.382 -15.600 1.00 63.25 167 ASP A C 1
ATOM 1263 O O . ASP A 1 167 ? 4.831 -30.463 -16.325 1.00 63.25 167 ASP A O 1
ATOM 1267 N N . ARG A 1 168 ? 4.412 -31.974 -14.725 1.00 53.50 168 ARG A N 1
ATOM 1268 C CA . ARG A 1 168 ? 3.004 -31.605 -14.550 1.00 53.50 168 ARG A CA 1
ATOM 1269 C C . ARG A 1 168 ? 2.923 -30.487 -13.510 1.00 53.50 168 ARG A C 1
ATOM 1271 O O . ARG A 1 168 ? 3.348 -30.686 -12.378 1.00 53.50 168 ARG A O 1
ATOM 1278 N N . GLU A 1 169 ? 2.374 -29.329 -13.879 1.00 53.56 169 GLU A N 1
ATOM 1279 C CA . GLU A 1 169 ? 2.151 -28.226 -12.932 1.00 53.56 169 GLU A CA 1
ATOM 1280 C C . GLU A 1 169 ? 1.360 -28.704 -11.704 1.00 53.56 169 GLU A C 1
ATOM 1282 O O . GLU A 1 169 ? 0.253 -29.238 -11.838 1.00 53.56 169 GLU A O 1
ATOM 1287 N N . ARG A 1 170 ? 1.861 -28.388 -10.504 1.00 43.59 170 ARG A N 1
ATOM 1288 C CA . ARG A 1 170 ? 0.993 -28.118 -9.353 1.00 43.59 170 ARG A CA 1
ATOM 1289 C C . ARG A 1 170 ? 0.290 -26.789 -9.624 1.00 43.59 170 ARG A C 1
ATOM 1291 O O . ARG A 1 170 ? 0.715 -25.748 -9.135 1.00 43.59 170 ARG A O 1
ATOM 1298 N N . LYS A 1 171 ? -0.772 -26.798 -10.431 1.00 42.06 171 LYS A N 1
ATOM 1299 C CA . LYS A 1 171 ? -1.678 -25.649 -10.479 1.00 42.06 171 LYS A CA 1
ATOM 1300 C C . LYS A 1 171 ? -2.306 -25.512 -9.098 1.00 42.06 171 LYS A C 1
ATOM 1302 O O . LYS A 1 171 ? -3.191 -26.291 -8.752 1.00 42.06 171 LYS A O 1
ATOM 1307 N N . LEU A 1 172 ? -1.859 -24.527 -8.322 1.00 39.72 172 LEU A N 1
ATOM 1308 C CA . LEU A 1 172 ? -2.712 -23.914 -7.311 1.00 39.72 172 LEU A CA 1
ATOM 1309 C C . LEU A 1 172 ? -3.987 -23.515 -8.049 1.00 39.72 172 LEU A C 1
ATOM 1311 O O . LEU A 1 172 ? -3.939 -22.753 -9.016 1.00 39.72 172 LEU A O 1
ATOM 1315 N N . ALA A 1 173 ? -5.097 -24.148 -7.687 1.00 36.81 173 ALA A N 1
ATOM 1316 C CA . ALA A 1 173 ? -6.389 -23.886 -8.282 1.00 36.81 173 ALA A CA 1
ATOM 1317 C C . ALA A 1 173 ? -6.737 -22.417 -8.019 1.00 36.81 173 ALA A C 1
ATOM 1319 O O . ALA A 1 173 ? -7.262 -22.071 -6.966 1.00 36.81 173 ALA A O 1
ATOM 1320 N N . GLY A 1 174 ? -6.415 -21.546 -8.973 1.00 39.19 174 GLY A N 1
ATOM 1321 C CA . GLY A 1 174 ? -6.995 -20.220 -9.063 1.00 39.19 174 GLY A CA 1
ATOM 1322 C C . GLY A 1 174 ? -8.483 -20.413 -9.294 1.00 39.19 174 GLY A C 1
ATOM 1323 O O . GLY A 1 174 ? -8.926 -20.571 -10.434 1.00 39.19 174 GLY A O 1
ATOM 1324 N N . VAL A 1 175 ? -9.242 -20.488 -8.202 1.00 41.62 175 VAL A N 1
ATOM 1325 C CA . VAL A 1 175 ? -10.695 -20.439 -8.235 1.00 41.62 175 VAL A CA 1
ATOM 1326 C C . VAL A 1 175 ? -11.026 -19.096 -8.866 1.00 41.62 175 VAL A C 1
ATOM 1328 O O . VAL A 1 175 ? -10.865 -18.047 -8.250 1.00 41.62 175 VAL A O 1
ATOM 1331 N N . LYS A 1 176 ? -11.442 -19.119 -10.133 1.00 39.34 176 LYS A N 1
ATOM 1332 C CA . LYS A 1 176 ? -12.144 -17.990 -10.732 1.00 39.34 176 LYS A CA 1
ATOM 1333 C C . LYS A 1 176 ? -13.423 -17.825 -9.919 1.00 39.34 176 LYS A C 1
ATOM 1335 O O . LYS A 1 176 ? -14.398 -18.530 -10.168 1.00 39.34 176 LYS A O 1
ATOM 1340 N N . ALA A 1 177 ? -13.394 -16.957 -8.912 1.00 45.72 177 ALA A N 1
ATOM 1341 C CA . ALA A 1 177 ? -14.561 -16.581 -8.132 1.00 45.72 177 ALA A CA 1
ATOM 1342 C C . ALA A 1 177 ? -15.488 -15.750 -9.034 1.00 45.72 177 ALA A C 1
ATOM 1344 O O . ALA A 1 177 ? -15.471 -14.527 -9.034 1.00 45.72 177 ALA A O 1
ATOM 1345 N N . GLY A 1 178 ? -16.242 -16.439 -9.891 1.00 43.34 178 GLY A N 1
ATOM 1346 C CA . GLY A 1 178 ? -17.305 -15.871 -10.721 1.00 43.34 178 GLY A CA 1
ATOM 1347 C C . GLY A 1 178 ? -18.660 -15.825 -10.009 1.00 43.34 178 GLY A C 1
ATOM 1348 O O . GLY A 1 178 ? -19.676 -15.698 -10.680 1.00 43.34 178 GLY A O 1
ATOM 1349 N N . GLY A 1 179 ? -18.685 -15.988 -8.683 1.00 55.78 179 GLY A N 1
ATOM 1350 C CA . GLY A 1 179 ? -19.894 -15.904 -7.863 1.00 55.78 179 GLY A CA 1
ATOM 1351 C C . GLY A 1 179 ? -20.063 -14.520 -7.238 1.00 55.78 179 GLY A C 1
ATOM 1352 O O . GLY A 1 179 ? -19.078 -13.819 -7.013 1.00 55.78 179 GLY A O 1
ATOM 1353 N N . HIS A 1 180 ? -21.312 -14.146 -6.963 1.00 65.31 180 HIS A N 1
ATOM 1354 C CA . HIS A 1 180 ? -21.641 -12.998 -6.116 1.00 65.31 180 HIS A CA 1
ATOM 1355 C C . HIS A 1 180 ? -21.194 -13.256 -4.673 1.00 65.31 180 HIS A C 1
ATOM 1357 O O . HIS A 1 180 ? -21.170 -14.406 -4.221 1.00 65.31 180 HIS A O 1
ATOM 1363 N N . LEU A 1 181 ? -20.826 -12.198 -3.957 1.00 80.06 181 LEU A N 1
ATOM 1364 C CA . LEU A 1 181 ? -20.449 -12.286 -2.557 1.00 80.06 181 LEU A CA 1
ATOM 1365 C C . LEU A 1 181 ? -21.679 -12.657 -1.720 1.00 80.06 181 LEU A C 1
ATOM 1367 O O . LEU A 1 181 ? -22.664 -11.929 -1.671 1.00 80.06 181 LEU A O 1
ATOM 1371 N N . ASN A 1 182 ? -21.608 -13.787 -1.019 1.00 86.81 182 ASN A N 1
ATOM 1372 C CA . ASN A 1 182 ? -22.612 -14.173 -0.030 1.00 86.81 182 ASN A CA 1
ATOM 1373 C C . ASN A 1 182 ? -22.039 -13.990 1.382 1.00 86.81 182 ASN A C 1
ATOM 1375 O O . ASN A 1 182 ? -21.505 -14.933 1.971 1.00 86.81 182 ASN A O 1
ATOM 1379 N N . TYR A 1 183 ? -22.080 -12.754 1.885 1.00 90.06 183 TYR A N 1
ATOM 1380 C CA . TYR A 1 183 ? -21.551 -12.389 3.197 1.00 90.06 183 TYR A CA 1
ATOM 1381 C C . TYR A 1 183 ? -22.458 -11.379 3.924 1.00 90.06 183 TYR A C 1
ATOM 1383 O O . TYR A 1 183 ? -22.737 -10.312 3.372 1.00 90.06 183 TYR A O 1
ATOM 1391 N N . PRO A 1 184 ? -22.827 -11.647 5.189 1.00 92.75 184 PRO A N 1
ATOM 1392 C CA . PRO A 1 184 ? -22.722 -12.937 5.879 1.00 92.75 184 PRO A CA 1
ATOM 1393 C C . PRO A 1 184 ? -23.548 -14.029 5.180 1.00 92.75 184 PRO A C 1
ATOM 1395 O O . PRO A 1 184 ? -24.572 -13.734 4.575 1.00 92.75 184 PRO A O 1
ATOM 1398 N N . ALA A 1 185 ? -23.125 -15.294 5.271 1.00 91.31 185 ALA A N 1
ATOM 1399 C CA . ALA A 1 185 ? -23.813 -16.400 4.586 1.00 91.31 185 ALA A CA 1
ATOM 1400 C C . ALA A 1 185 ? -25.260 -16.623 5.074 1.00 91.31 185 ALA A C 1
ATOM 1402 O O . ALA A 1 185 ? -26.093 -17.162 4.345 1.00 91.31 185 ALA A O 1
ATOM 1403 N N . HIS A 1 186 ? -25.548 -16.204 6.308 1.00 93.06 186 HIS A N 1
ATOM 1404 C CA . HIS A 1 186 ? -26.867 -16.213 6.928 1.00 93.06 186 HIS A CA 1
ATOM 1405 C C . HIS A 1 186 ? -27.064 -14.916 7.722 1.00 93.06 186 HIS A C 1
ATOM 1407 O O . HIS A 1 186 ? -26.071 -14.354 8.194 1.00 93.06 186 HIS A O 1
ATOM 1413 N N . PRO A 1 187 ? -28.312 -14.457 7.925 1.00 91.62 187 PRO A N 1
ATOM 1414 C CA . PRO A 1 187 ? -28.595 -13.342 8.823 1.00 91.62 187 PRO A CA 1
ATOM 1415 C C . PRO A 1 187 ? -27.976 -13.569 10.206 1.00 91.62 187 PRO A C 1
ATOM 1417 O O . PRO A 1 187 ? -28.088 -14.660 10.774 1.00 91.62 187 PRO A O 1
ATOM 1420 N N . LEU A 1 188 ? -27.311 -12.543 10.737 1.00 91.12 188 LEU A N 1
ATOM 1421 C CA . LEU A 1 188 ? -26.677 -12.626 12.046 1.00 91.12 188 LEU A CA 1
ATOM 1422 C C . LEU A 1 188 ? -27.741 -12.670 13.142 1.00 91.12 188 LEU A C 1
ATOM 1424 O O . LEU A 1 188 ? -28.679 -11.877 13.151 1.00 91.12 188 LEU A O 1
ATOM 1428 N N . GLN A 1 189 ? -27.584 -13.607 14.073 1.00 90.88 189 GLN A N 1
ATOM 1429 C CA . GLN A 1 189 ? -28.429 -13.701 15.257 1.00 90.88 189 GLN A CA 1
ATOM 1430 C C . GLN A 1 189 ? -27.718 -13.013 16.413 1.00 90.88 189 GLN A C 1
ATOM 1432 O O . GLN A 1 189 ? -26.659 -13.465 16.851 1.00 90.88 189 GLN A O 1
ATOM 1437 N N . THR A 1 190 ? -28.300 -11.930 16.911 1.00 87.75 190 THR A N 1
ATOM 1438 C CA . THR A 1 190 ? -27.747 -11.178 18.032 1.00 87.75 190 THR A CA 1
ATOM 1439 C C . THR A 1 190 ? -28.513 -11.451 19.318 1.00 87.75 190 THR A C 1
ATOM 1441 O O . THR A 1 190 ? -29.679 -11.849 19.321 1.00 87.75 190 THR A O 1
ATOM 1444 N N . ARG A 1 191 ? -27.831 -11.254 20.447 1.00 86.25 191 ARG A N 1
ATOM 1445 C CA . ARG A 1 191 ? -28.451 -11.187 21.770 1.00 86.25 191 ARG A CA 1
ATOM 1446 C C . ARG A 1 191 ? -27.986 -9.901 22.420 1.00 86.25 191 ARG A C 1
ATOM 1448 O O . ARG A 1 191 ? -26.785 -9.634 22.434 1.00 86.25 191 ARG A O 1
ATOM 1455 N N . HIS A 1 192 ? -28.917 -9.120 22.957 1.00 80.69 192 HIS A N 1
ATOM 1456 C CA . HIS A 1 192 ? -28.540 -7.982 23.784 1.00 80.69 192 HIS A CA 1
ATOM 1457 C C . HIS A 1 192 ? -27.751 -8.487 24.992 1.00 80.69 192 HIS A C 1
ATOM 1459 O O . HIS A 1 192 ? -28.139 -9.455 25.645 1.00 80.69 192 HIS A O 1
ATOM 1465 N N . THR A 1 193 ? -26.601 -7.863 25.229 1.00 81.44 193 THR A N 1
ATOM 1466 C CA . THR A 1 193 ? -25.799 -8.103 26.425 1.00 81.44 193 THR A CA 1
ATOM 1467 C C . THR A 1 193 ? -26.347 -7.244 27.554 1.00 81.44 193 THR A C 1
ATOM 1469 O O . THR A 1 193 ? -26.608 -6.058 27.353 1.00 81.44 193 THR A O 1
ATOM 1472 N N . ASP A 1 194 ? -26.469 -7.819 28.750 1.00 84.00 194 ASP A N 1
ATOM 1473 C CA . ASP A 1 194 ? -26.869 -7.079 29.953 1.00 84.00 194 ASP A CA 1
ATOM 1474 C C . ASP A 1 194 ? -25.851 -5.985 30.316 1.00 84.00 194 ASP A C 1
ATOM 1476 O O . ASP A 1 194 ? -26.162 -5.041 31.041 1.00 84.00 194 ASP A O 1
ATOM 1480 N N . LYS A 1 195 ? -24.610 -6.119 29.828 1.00 88.88 195 LYS A N 1
ATOM 1481 C CA . LYS A 1 195 ? -23.519 -5.163 30.031 1.00 88.88 195 LYS A CA 1
ATOM 1482 C C . LYS A 1 195 ? -22.787 -4.914 28.710 1.00 88.88 195 LYS A C 1
ATOM 1484 O O . LYS A 1 195 ? -21.857 -5.659 28.384 1.00 88.88 195 LYS A O 1
ATOM 1489 N N . PRO A 1 196 ? -23.190 -3.901 27.925 1.00 88.50 196 PRO A N 1
ATOM 1490 C CA . PRO A 1 196 ? -22.431 -3.485 26.753 1.00 88.50 196 PRO A CA 1
ATOM 1491 C C . PRO A 1 196 ? -21.164 -2.751 27.205 1.00 88.50 196 PRO A C 1
ATOM 1493 O O . PRO A 1 196 ? -21.225 -1.674 27.792 1.00 88.50 196 PRO A O 1
ATOM 1496 N N . TYR A 1 197 ? -20.000 -3.353 26.967 1.00 93.25 197 TYR A N 1
ATOM 1497 C CA . TYR A 1 197 ? -18.716 -2.701 27.221 1.00 93.25 197 TYR A CA 1
ATOM 1498 C C . TYR A 1 197 ? -18.355 -1.756 26.078 1.00 93.25 197 TYR A C 1
ATOM 1500 O O . TYR A 1 197 ? -18.647 -2.049 24.918 1.00 93.25 197 TYR A O 1
ATOM 1508 N N . ASN A 1 198 ? -17.646 -0.675 26.408 1.00 93.69 198 ASN A N 1
ATOM 1509 C CA . ASN A 1 198 ? -16.950 0.145 25.420 1.00 93.69 198 ASN A CA 1
ATOM 1510 C C . ASN A 1 198 ? -15.837 -0.667 24.751 1.00 93.69 198 ASN A C 1
ATOM 1512 O O . ASN A 1 198 ? -15.141 -1.436 25.417 1.00 93.69 198 ASN A O 1
ATOM 1516 N N . ILE A 1 199 ? -15.643 -0.455 23.450 1.00 95.00 199 ILE A N 1
ATOM 1517 C CA . ILE A 1 199 ? -14.606 -1.121 22.661 1.00 95.00 199 ILE A CA 1
ATOM 1518 C C . ILE A 1 199 ? -13.628 -0.054 22.179 1.00 95.00 199 ILE A C 1
ATOM 1520 O O . ILE A 1 199 ? -14.008 0.843 21.433 1.00 95.00 199 ILE A O 1
ATOM 1524 N N . VAL A 1 200 ? -12.366 -0.162 22.597 1.00 95.19 200 VAL A N 1
ATOM 1525 C CA . VAL A 1 200 ? -11.271 0.674 22.088 1.00 95.19 200 VAL A CA 1
ATOM 1526 C C . VAL A 1 200 ? -10.396 -0.200 21.201 1.00 95.19 200 VAL A C 1
ATOM 1528 O O . VAL A 1 200 ? -9.791 -1.161 21.676 1.00 95.19 200 VAL A O 1
ATOM 1531 N N . TRP A 1 201 ? -10.350 0.120 19.909 1.00 95.62 201 TRP A N 1
ATOM 1532 C CA . TRP A 1 201 ? -9.633 -0.669 18.911 1.00 95.62 201 TRP A CA 1
ATOM 1533 C C . TRP A 1 201 ? -8.416 0.097 18.399 1.00 95.62 201 TRP A C 1
ATOM 1535 O O . TRP A 1 201 ? -8.530 0.968 17.541 1.00 95.62 201 TRP A O 1
ATOM 1545 N N . LEU A 1 202 ? -7.239 -0.241 18.924 1.00 94.62 202 LEU A N 1
ATOM 1546 C CA . LEU A 1 202 ? -5.972 0.365 18.514 1.00 94.62 202 LEU A CA 1
ATOM 1547 C C . LEU A 1 202 ? -5.214 -0.588 17.594 1.00 94.62 202 LEU A C 1
ATOM 1549 O O . LEU A 1 202 ? -5.015 -1.755 17.932 1.00 94.62 202 LEU A O 1
ATOM 1553 N N . VAL A 1 203 ? -4.788 -0.090 16.436 1.00 93.38 203 VAL A N 1
ATOM 1554 C CA . VAL A 1 203 ? -4.083 -0.878 15.419 1.00 93.38 203 VAL A CA 1
ATOM 1555 C C . VAL A 1 203 ? -2.834 -0.120 15.000 1.00 93.38 203 VAL A C 1
ATOM 1557 O O . VAL A 1 203 ? -2.925 1.005 14.519 1.00 93.38 203 VAL A O 1
ATOM 1560 N N . ALA A 1 204 ? -1.670 -0.742 15.176 1.00 91.00 204 ALA A N 1
ATOM 1561 C CA . ALA A 1 204 ? -0.414 -0.238 14.639 1.00 91.00 204 ALA A CA 1
ATOM 1562 C C . ALA A 1 204 ? -0.152 -0.886 13.275 1.00 91.00 204 ALA A C 1
ATOM 1564 O O . ALA A 1 204 ? -0.158 -2.113 13.147 1.00 91.00 204 ALA A O 1
ATOM 1565 N N . GLU A 1 205 ? 0.081 -0.069 12.253 1.00 87.50 205 GLU A N 1
ATOM 1566 C CA . GLU A 1 205 ? 0.421 -0.561 10.922 1.00 87.50 205 GLU A CA 1
ATOM 1567 C C . GLU A 1 205 ? 1.859 -1.106 10.883 1.00 87.50 205 GLU A C 1
ATOM 1569 O O . GLU A 1 205 ? 2.780 -0.479 11.401 1.00 87.50 205 GLU A O 1
ATOM 1574 N N . SER A 1 206 ? 2.062 -2.261 10.230 1.00 86.75 206 SER A N 1
ATOM 1575 C CA . SER A 1 206 ? 3.389 -2.829 9.917 1.00 86.75 206 SER A CA 1
ATOM 1576 C C . SER A 1 206 ? 4.352 -2.899 11.113 1.00 86.75 206 SER A C 1
ATOM 1578 O O . SER A 1 206 ? 5.555 -2.657 10.995 1.00 86.75 206 SER A O 1
ATOM 1580 N N . TRP A 1 207 ? 3.816 -3.238 12.287 1.00 90.25 207 TRP A N 1
ATOM 1581 C CA . TRP A 1 207 ? 4.574 -3.268 13.530 1.00 90.25 207 TRP A CA 1
ATOM 1582 C C . TRP A 1 207 ? 5.442 -4.526 13.666 1.00 90.25 207 TRP A C 1
ATOM 1584 O O . TRP A 1 207 ? 5.021 -5.652 13.400 1.00 90.25 207 TRP A O 1
ATOM 1594 N N . ARG A 1 208 ? 6.673 -4.326 14.138 1.00 93.12 208 ARG A N 1
ATOM 1595 C CA . ARG A 1 208 ? 7.624 -5.386 14.470 1.00 93.12 208 ARG A CA 1
ATOM 1596 C C . ARG A 1 208 ? 7.377 -5.928 15.876 1.00 93.12 208 ARG A C 1
ATOM 1598 O O . ARG A 1 208 ? 7.656 -5.240 16.855 1.00 93.12 208 ARG A O 1
ATOM 1605 N N . ALA A 1 209 ? 6.939 -7.179 15.981 1.00 93.12 209 ALA A N 1
ATOM 1606 C CA . ALA A 1 209 ? 6.628 -7.807 17.269 1.00 93.12 209 ALA A CA 1
ATOM 1607 C C . ALA A 1 209 ? 7.824 -7.863 18.246 1.00 93.12 209 ALA A C 1
ATOM 1609 O O . ALA A 1 209 ? 7.638 -7.744 19.454 1.00 93.12 209 ALA A O 1
ATOM 1610 N N . ASP A 1 210 ? 9.058 -7.977 17.742 1.00 94.50 210 ASP A N 1
ATOM 1611 C CA . ASP A 1 210 ? 10.281 -8.020 18.557 1.00 94.50 210 ASP A CA 1
ATOM 1612 C C . ASP A 1 210 ? 10.626 -6.678 19.226 1.00 94.50 210 ASP A C 1
ATOM 1614 O O . ASP A 1 210 ? 11.486 -6.625 20.102 1.00 94.50 210 ASP A O 1
ATOM 1618 N N . THR A 1 211 ? 9.929 -5.598 18.861 1.00 96.00 211 THR A N 1
ATOM 1619 C CA . THR A 1 211 ? 10.116 -4.269 19.462 1.00 96.00 211 THR A CA 1
ATOM 1620 C C . THR A 1 211 ? 9.285 -4.037 20.723 1.00 96.00 211 THR A C 1
ATOM 1622 O O . THR A 1 211 ? 9.450 -3.005 21.370 1.00 96.00 211 THR A O 1
ATOM 1625 N N . LEU A 1 212 ? 8.429 -4.989 21.125 1.00 95.75 212 LEU A N 1
ATOM 1626 C CA . LEU A 1 212 ? 7.683 -4.914 22.385 1.00 95.75 212 LEU A CA 1
ATOM 1627 C C . LEU A 1 212 ? 8.601 -5.190 23.591 1.00 95.75 212 LEU A C 1
ATOM 1629 O O . LEU A 1 212 ? 8.516 -6.227 24.252 1.00 95.75 212 LEU A O 1
ATOM 1633 N N . THR A 1 213 ? 9.493 -4.250 23.883 1.00 96.56 213 THR A N 1
ATOM 1634 C CA . THR A 1 213 ? 10.458 -4.327 24.982 1.00 96.56 213 THR A CA 1
ATOM 1635 C C . THR A 1 213 ? 10.291 -3.153 25.939 1.00 96.56 213 THR A C 1
ATOM 1637 O O . THR A 1 213 ? 9.652 -2.149 25.617 1.00 96.56 213 THR A O 1
ATOM 1640 N N . GLN A 1 214 ? 10.880 -3.274 27.130 1.00 96.56 214 GLN A N 1
ATOM 1641 C CA . GLN A 1 214 ? 10.880 -2.196 28.117 1.00 96.56 214 GLN A CA 1
ATOM 1642 C C . GLN A 1 214 ? 11.638 -0.955 27.616 1.00 96.56 214 GLN A C 1
ATOM 1644 O O . GLN A 1 214 ? 11.273 0.160 27.973 1.00 96.56 214 GLN A O 1
ATOM 1649 N N . ASP A 1 215 ? 12.649 -1.143 26.766 1.00 97.75 215 ASP A N 1
ATOM 1650 C CA . ASP A 1 215 ? 13.499 -0.053 26.281 1.00 97.75 215 ASP A CA 1
ATOM 1651 C C . ASP A 1 215 ? 12.857 0.724 25.124 1.00 97.75 215 ASP A C 1
ATOM 1653 O O . ASP A 1 215 ? 13.020 1.938 25.032 1.00 97.75 215 ASP A O 1
ATOM 1657 N N . ILE A 1 216 ? 12.117 0.038 24.243 1.00 96.81 216 ILE A N 1
ATOM 1658 C CA . ILE A 1 216 ? 11.537 0.646 23.034 1.00 96.81 216 ILE A CA 1
ATOM 1659 C C . ILE A 1 216 ? 10.079 1.065 23.264 1.00 96.81 216 ILE A C 1
ATOM 1661 O O . ILE A 1 216 ? 9.677 2.153 22.855 1.00 96.81 216 ILE A O 1
ATOM 1665 N N . MET A 1 217 ? 9.274 0.224 23.924 1.00 96.81 217 MET A N 1
ATOM 1666 C CA . MET A 1 217 ? 7.833 0.444 24.117 1.00 96.81 217 MET A CA 1
ATOM 1667 C C . MET A 1 217 ? 7.410 0.262 25.586 1.00 96.81 217 MET A C 1
ATOM 1669 O O . MET A 1 217 ? 6.514 -0.538 25.869 1.00 96.81 217 MET A O 1
ATOM 1673 N N . PRO A 1 218 ? 7.990 1.011 26.546 1.00 97.44 218 PRO A N 1
ATOM 1674 C CA . PRO A 1 218 ? 7.767 0.793 27.980 1.00 97.44 218 PRO A CA 1
ATOM 1675 C C . PRO A 1 218 ? 6.292 0.861 28.400 1.00 97.44 218 PRO A C 1
ATOM 1677 O O . PRO A 1 218 ? 5.851 0.106 29.264 1.00 97.44 218 PRO A O 1
ATOM 1680 N N . ALA A 1 219 ? 5.501 1.758 27.803 1.00 96.81 219 ALA A N 1
ATOM 1681 C CA . ALA A 1 219 ? 4.079 1.880 28.122 1.00 96.81 219 ALA A CA 1
ATOM 1682 C C . ALA A 1 219 ? 3.281 0.651 27.654 1.00 96.81 219 ALA A C 1
ATOM 1684 O O . ALA A 1 219 ? 2.567 0.044 28.452 1.00 96.81 219 ALA A O 1
ATOM 1685 N N . THR A 1 220 ? 3.458 0.244 26.394 1.00 95.94 220 THR A N 1
ATOM 1686 C CA . THR A 1 220 ? 2.789 -0.929 25.812 1.00 95.94 220 THR A CA 1
ATOM 1687 C C . THR A 1 220 ? 3.254 -2.223 26.470 1.00 95.94 220 THR A C 1
ATOM 1689 O O . THR A 1 220 ? 2.444 -3.113 26.707 1.00 95.94 220 THR A O 1
ATOM 1692 N N . LYS A 1 221 ? 4.541 -2.318 26.829 1.00 97.12 221 LYS A N 1
ATOM 1693 C CA . LYS A 1 221 ? 5.102 -3.469 27.538 1.00 97.12 221 LYS A CA 1
ATOM 1694 C C . LYS A 1 221 ? 4.445 -3.658 28.907 1.00 97.12 221 LYS A C 1
ATOM 1696 O O . LYS A 1 221 ? 3.970 -4.755 29.188 1.00 97.12 221 LYS A O 1
ATOM 1701 N N . ARG A 1 222 ? 4.326 -2.588 29.705 1.00 97.69 222 ARG A N 1
ATOM 1702 C CA . ARG A 1 222 ? 3.604 -2.627 30.992 1.00 97.69 222 ARG A CA 1
ATOM 1703 C C . ARG A 1 222 ? 2.128 -2.984 30.825 1.00 97.69 222 ARG A C 1
ATOM 1705 O O . ARG A 1 222 ? 1.598 -3.743 31.626 1.00 97.69 222 ARG A O 1
ATOM 1712 N N . PHE A 1 223 ? 1.468 -2.466 29.788 1.00 96.88 223 PHE A N 1
ATOM 1713 C CA . PHE A 1 223 ? 0.075 -2.820 29.502 1.00 96.88 223 PHE A CA 1
ATOM 1714 C C . PHE A 1 223 ? -0.074 -4.309 29.158 1.00 96.88 223 PHE A C 1
ATOM 1716 O O . PHE A 1 223 ? -0.944 -4.983 29.700 1.00 96.88 223 PHE A O 1
ATOM 1723 N N . ALA A 1 224 ? 0.815 -4.848 28.319 1.00 96.19 224 ALA A N 1
ATOM 1724 C CA . ALA A 1 224 ? 0.805 -6.257 27.934 1.00 96.19 224 ALA A CA 1
ATOM 1725 C C . ALA A 1 224 ? 1.026 -7.213 29.122 1.00 96.19 224 ALA A C 1
ATOM 1727 O O . ALA A 1 224 ? 0.524 -8.330 29.101 1.00 96.19 224 ALA A O 1
ATOM 1728 N N . GLU A 1 225 ? 1.746 -6.786 30.165 1.00 96.00 225 GLU A N 1
ATOM 1729 C CA . GLU A 1 225 ? 1.940 -7.562 31.404 1.00 96.00 225 GLU A CA 1
ATOM 1730 C C . GLU A 1 225 ? 0.685 -7.627 32.285 1.00 96.00 225 GLU A C 1
ATOM 1732 O O . GLU A 1 225 ? 0.568 -8.515 33.128 1.00 96.00 225 GLU A O 1
ATOM 1737 N N . GLN A 1 226 ? -0.259 -6.709 32.080 1.00 97.44 226 GLN A N 1
ATOM 1738 C CA . GLN A 1 226 ? -1.515 -6.610 32.827 1.00 97.44 226 GLN A CA 1
ATOM 1739 C C . GLN A 1 226 ? -2.730 -7.057 31.998 1.00 97.44 226 GLN A C 1
ATOM 1741 O O . GLN A 1 226 ? -3.867 -6.957 32.459 1.00 97.44 226 GLN A O 1
ATOM 1746 N N . ALA A 1 227 ? -2.503 -7.548 30.778 1.00 96.75 227 ALA A N 1
ATOM 1747 C CA . ALA A 1 227 ? -3.535 -7.900 29.814 1.00 96.75 227 ALA A CA 1
ATOM 1748 C C . ALA A 1 227 ? -3.275 -9.278 29.185 1.00 96.75 227 ALA A C 1
ATOM 1750 O O . ALA A 1 227 ? -2.275 -9.945 29.450 1.00 96.75 227 ALA A O 1
ATOM 1751 N N . GLN A 1 228 ? -4.192 -9.722 28.325 1.00 97.31 228 GLN A N 1
ATOM 1752 C CA . GLN A 1 228 ? -3.970 -10.916 27.515 1.00 97.31 228 GLN A CA 1
ATOM 1753 C C . GLN A 1 228 ? -2.991 -10.595 26.382 1.00 97.31 228 GLN A C 1
ATOM 1755 O O . GLN A 1 228 ? -3.307 -9.832 25.471 1.00 97.31 228 GLN A O 1
ATOM 1760 N N . HIS A 1 229 ? -1.804 -11.197 26.437 1.00 95.25 229 HIS A N 1
ATOM 1761 C CA . HIS A 1 229 ? -0.756 -11.023 25.437 1.00 95.25 229 HIS A CA 1
ATOM 1762 C C . HIS A 1 229 ? -0.567 -12.302 24.611 1.00 95.25 229 HIS A C 1
ATOM 1764 O O . HIS A 1 229 ? -0.141 -13.338 25.122 1.00 95.25 229 HIS A O 1
ATOM 1770 N N . PHE A 1 230 ? -0.868 -12.220 23.313 1.00 95.69 230 PHE A N 1
ATOM 1771 C CA . PHE A 1 230 ? -0.761 -13.338 22.377 1.00 95.69 230 PHE A CA 1
ATOM 1772 C C . PHE A 1 230 ? 0.585 -13.306 21.643 1.00 95.69 230 PHE A C 1
ATOM 1774 O O . PHE A 1 230 ? 0.780 -12.515 20.726 1.00 95.69 230 PHE A O 1
ATOM 1781 N N . THR A 1 231 ? 1.504 -14.202 22.009 1.00 95.00 231 THR A N 1
ATOM 1782 C CA . THR A 1 231 ? 2.850 -14.289 21.404 1.00 95.00 231 THR A CA 1
ATOM 1783 C C . THR A 1 231 ? 2.893 -15.063 20.084 1.00 95.00 231 THR A C 1
ATOM 1785 O O . THR A 1 231 ? 3.872 -14.972 19.352 1.00 95.00 231 THR A O 1
ATOM 1788 N N . ASN A 1 232 ? 1.822 -15.790 19.760 1.00 96.00 232 ASN A N 1
ATOM 1789 C CA . ASN A 1 232 ? 1.638 -16.514 18.500 1.00 96.00 232 ASN A CA 1
ATOM 1790 C C . ASN A 1 232 ? 0.453 -15.925 17.717 1.00 96.00 232 ASN A C 1
ATOM 1792 O O . ASN A 1 232 ? -0.481 -16.639 17.350 1.00 96.00 232 ASN A O 1
ATOM 1796 N N . HIS A 1 233 ? 0.453 -14.603 17.532 1.00 94.38 233 HIS A N 1
ATOM 1797 C CA . HIS A 1 233 ? -0.581 -13.886 16.790 1.00 94.38 233 HIS A CA 1
ATOM 1798 C C . HIS A 1 233 ? -0.084 -13.531 15.387 1.00 94.38 233 HIS A C 1
ATOM 1800 O O . HIS A 1 233 ? 0.910 -12.823 15.233 1.00 94.38 233 HIS A O 1
ATOM 1806 N N . TYR A 1 234 ? -0.792 -14.005 14.364 1.00 93.94 234 TYR A N 1
ATOM 1807 C CA . TYR A 1 234 ? -0.461 -13.747 12.967 1.00 93.94 234 TYR A CA 1
ATOM 1808 C C . TYR A 1 234 ? -1.557 -12.911 12.318 1.00 93.94 234 TYR A C 1
ATOM 1810 O O . TYR A 1 234 ? -2.739 -13.236 12.419 1.00 93.94 234 TYR A O 1
ATOM 1818 N N . SER A 1 235 ? -1.149 -11.861 11.607 1.00 95.00 235 SER A N 1
ATOM 1819 C CA . SER A 1 235 ? -2.037 -11.134 10.700 1.00 95.00 235 SER A CA 1
ATOM 1820 C C . SER A 1 235 ? -2.579 -12.081 9.623 1.00 95.00 235 SER A C 1
ATOM 1822 O O . SER A 1 235 ? -1.848 -12.944 9.131 1.00 95.00 235 SER A O 1
ATOM 1824 N N . GLY A 1 236 ? -3.828 -11.889 9.188 1.00 92.69 236 GLY A N 1
ATOM 1825 C CA . GLY A 1 236 ? -4.412 -12.661 8.082 1.00 92.69 236 GLY A CA 1
ATOM 1826 C C . GLY A 1 236 ? -3.808 -12.350 6.704 1.00 92.69 236 GLY A C 1
ATOM 1827 O O . GLY A 1 236 ? -4.217 -12.940 5.705 1.00 92.69 236 GLY A O 1
ATOM 1828 N N . GLY A 1 237 ? -2.823 -11.446 6.637 1.00 90.56 237 GLY A N 1
ATOM 1829 C CA . GLY A 1 237 ? -1.979 -11.219 5.467 1.00 90.56 237 GLY A CA 1
ATOM 1830 C C . GLY A 1 237 ? -0.701 -10.443 5.789 1.00 90.56 237 GLY A C 1
ATOM 1831 O O . GLY A 1 237 ? -0.583 -9.801 6.830 1.00 90.56 237 GLY A O 1
ATOM 1832 N N . ASN A 1 238 ? 0.254 -10.474 4.862 1.00 87.81 238 ASN A N 1
ATOM 1833 C CA . ASN A 1 238 ? 1.555 -9.802 4.967 1.00 87.81 238 ASN A CA 1
ATOM 1834 C C . ASN A 1 238 ? 1.538 -8.319 4.539 1.00 87.81 238 ASN A C 1
ATOM 1836 O O . ASN A 1 238 ? 2.595 -7.719 4.380 1.00 87.81 238 ASN A O 1
ATOM 1840 N N . GLY A 1 239 ? 0.358 -7.730 4.342 1.00 88.69 239 GLY A N 1
ATOM 1841 C CA . GLY A 1 239 ? 0.197 -6.317 4.008 1.00 88.69 239 GLY A CA 1
ATOM 1842 C C . GLY A 1 239 ? -1.057 -5.728 4.644 1.00 88.69 239 GLY A C 1
ATOM 1843 O O . GLY A 1 239 ? -2.044 -6.441 4.846 1.00 88.69 239 GLY A O 1
ATOM 1844 N N . THR A 1 240 ? -1.024 -4.422 4.919 1.00 90.81 240 THR A N 1
ATOM 1845 C CA . THR A 1 240 ? -2.049 -3.672 5.668 1.00 90.81 240 THR A CA 1
ATOM 1846 C C . THR A 1 240 ? -3.462 -3.914 5.145 1.00 90.81 240 THR A C 1
ATOM 1848 O O . THR A 1 240 ? -4.352 -4.231 5.928 1.00 90.81 240 THR A O 1
ATOM 1851 N N . ARG A 1 241 ? -3.665 -3.872 3.818 1.00 92.88 241 ARG A N 1
ATOM 1852 C CA . ARG A 1 241 ? -4.966 -4.144 3.177 1.00 92.88 241 ARG A CA 1
ATOM 1853 C C . ARG A 1 241 ? -5.583 -5.452 3.664 1.00 92.88 241 ARG A C 1
ATOM 1855 O O . ARG A 1 241 ? -6.713 -5.467 4.138 1.00 92.88 241 ARG A O 1
ATOM 1862 N N . ILE A 1 242 ? -4.834 -6.546 3.546 1.00 94.88 242 ILE A N 1
ATOM 1863 C CA . ILE A 1 242 ? -5.336 -7.882 3.869 1.00 94.88 242 ILE A CA 1
ATOM 1864 C C . ILE A 1 242 ? -5.383 -8.100 5.383 1.00 94.88 242 ILE A C 1
ATOM 1866 O O . ILE A 1 242 ? -6.354 -8.663 5.883 1.00 94.88 242 ILE A O 1
ATOM 1870 N N . GLY A 1 243 ? -4.380 -7.617 6.121 1.00 95.44 243 GLY A N 1
ATOM 1871 C CA . GLY A 1 243 ? -4.354 -7.711 7.581 1.00 95.44 243 GLY A CA 1
ATOM 1872 C C . GLY A 1 243 ? -5.576 -7.053 8.219 1.00 95.44 243 GLY A C 1
ATOM 1873 O O . GLY A 1 243 ? -6.330 -7.714 8.926 1.00 95.44 243 GLY A O 1
ATOM 1874 N N . VAL A 1 244 ? -5.844 -5.789 7.880 1.00 95.75 244 VAL A N 1
ATOM 1875 C CA . VAL A 1 244 ? -7.001 -5.046 8.400 1.00 95.75 244 VAL A CA 1
ATOM 1876 C C . VAL A 1 244 ? -8.318 -5.647 7.891 1.00 95.75 244 VAL A C 1
ATOM 1878 O O . VAL A 1 244 ? -9.250 -5.824 8.670 1.00 95.75 244 VAL A O 1
ATOM 1881 N N . PHE A 1 245 ? -8.396 -6.050 6.616 1.00 96.94 245 PHE A N 1
ATOM 1882 C CA . PHE A 1 245 ? -9.589 -6.709 6.072 1.00 96.94 245 PHE A CA 1
ATOM 1883 C C . PHE A 1 245 ? -9.965 -7.972 6.843 1.00 96.94 245 PHE A C 1
ATOM 1885 O O . PHE A 1 245 ? -11.100 -8.101 7.299 1.00 96.94 245 PHE A O 1
ATOM 1892 N N . THR A 1 246 ? -9.021 -8.897 7.015 1.00 96.81 246 THR A N 1
ATOM 1893 C CA . THR A 1 246 ? -9.269 -10.152 7.739 1.00 96.81 246 THR A CA 1
ATOM 1894 C C . THR A 1 246 ? -9.580 -9.908 9.215 1.00 96.81 246 THR A C 1
ATOM 1896 O O . THR A 1 246 ? -10.449 -10.577 9.765 1.00 96.81 246 THR A O 1
ATOM 1899 N N . MET A 1 247 ? -8.947 -8.907 9.834 1.00 96.31 247 MET A N 1
ATOM 1900 C CA . MET A 1 247 ? -9.203 -8.502 11.216 1.00 96.31 247 MET A CA 1
ATOM 1901 C C . MET A 1 247 ? -10.655 -8.050 11.444 1.00 96.31 247 MET A C 1
ATOM 1903 O O . MET A 1 247 ? -11.249 -8.422 12.451 1.00 96.31 247 MET A O 1
ATOM 1907 N N . PHE A 1 248 ? -11.247 -7.289 10.516 1.00 96.75 248 PHE A N 1
ATOM 1908 C CA . PHE A 1 248 ? -12.635 -6.821 10.648 1.00 96.75 248 PHE A CA 1
ATOM 1909 C C . PHE A 1 248 ? -13.683 -7.805 10.112 1.00 96.75 248 PHE A C 1
ATOM 1911 O O . PHE A 1 248 ? -14.808 -7.840 10.608 1.00 96.75 248 PHE A O 1
ATOM 1918 N N . THR A 1 249 ? -13.356 -8.575 9.073 1.00 95.81 249 THR A N 1
ATOM 1919 C CA . THR A 1 249 ? -14.329 -9.448 8.388 1.00 95.81 249 THR A CA 1
ATOM 1920 C C . THR A 1 249 ? -14.281 -10.903 8.845 1.00 95.81 249 THR A C 1
ATOM 1922 O O . THR A 1 249 ? -15.236 -11.643 8.626 1.00 95.81 249 THR A O 1
ATOM 1925 N N . GLY A 1 250 ? -13.176 -11.339 9.452 1.00 94.94 250 GLY A N 1
ATOM 1926 C CA . GLY A 1 250 ? -12.974 -12.722 9.885 1.00 94.94 250 GLY A CA 1
ATOM 1927 C C . GLY A 1 250 ? -12.831 -13.745 8.750 1.00 94.94 250 GLY A C 1
ATOM 1928 O O . GLY A 1 250 ? -12.802 -14.942 9.026 1.00 94.94 250 GLY A O 1
ATOM 1929 N N . ILE A 1 251 ? -12.742 -13.316 7.485 1.00 94.06 251 ILE A N 1
ATOM 1930 C CA . ILE A 1 251 ? -12.631 -14.206 6.316 1.00 94.06 251 ILE A CA 1
ATOM 1931 C C . ILE A 1 251 ? -11.303 -14.001 5.565 1.00 94.06 251 ILE A C 1
ATOM 1933 O 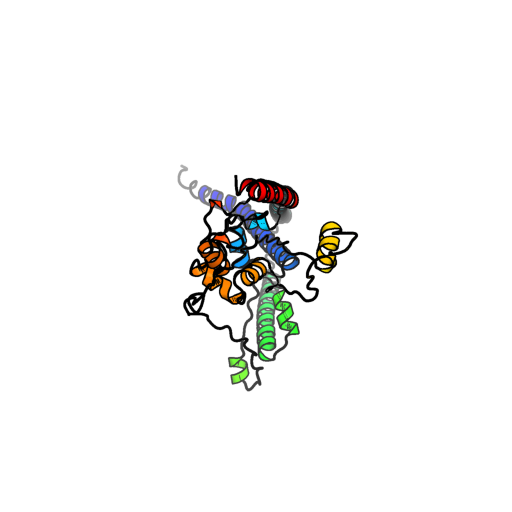O . ILE A 1 251 ? -10.655 -12.969 5.740 1.00 94.06 251 ILE A O 1
ATOM 1937 N N . PRO A 1 252 ? -10.871 -14.953 4.712 1.00 93.69 252 PRO A N 1
ATOM 1938 C CA . PRO A 1 252 ? -9.597 -14.852 4.002 1.00 93.69 252 PRO A CA 1
ATOM 1939 C C . PRO A 1 252 ? -9.486 -13.617 3.099 1.00 93.69 252 PRO A C 1
ATOM 1941 O O . PRO A 1 252 ? -10.432 -13.247 2.404 1.00 93.69 252 PRO A O 1
ATOM 1944 N N . GLY A 1 253 ? -8.279 -13.051 3.010 1.00 90.50 253 GLY A N 1
ATOM 1945 C CA . GLY A 1 253 ? -7.971 -11.878 2.181 1.00 90.50 253 GLY A CA 1
ATOM 1946 C C . GLY A 1 253 ? -8.330 -11.989 0.701 1.00 90.50 253 GLY A C 1
ATOM 1947 O O . GLY A 1 253 ? -8.546 -10.981 0.036 1.00 90.50 253 GLY A O 1
ATOM 1948 N N . THR A 1 254 ? -8.450 -13.211 0.181 1.00 88.50 254 THR A N 1
ATOM 1949 C CA . THR A 1 254 ? -8.859 -13.483 -1.203 1.00 88.50 254 THR A CA 1
ATOM 1950 C C . THR A 1 254 ? -10.265 -12.975 -1.538 1.00 88.50 254 THR A C 1
ATOM 1952 O O . THR A 1 254 ? -10.600 -12.886 -2.714 1.00 88.50 254 THR A O 1
ATOM 1955 N N . TYR A 1 255 ? -11.090 -12.643 -0.537 1.00 89.31 255 TYR A N 1
ATOM 1956 C CA . TYR A 1 255 ? -12.422 -12.057 -0.728 1.00 89.31 255 TYR A CA 1
ATOM 1957 C C . TYR A 1 255 ? -12.422 -10.525 -0.854 1.00 89.31 255 TYR A C 1
ATOM 1959 O O . TYR A 1 255 ? -13.479 -9.958 -1.129 1.00 89.31 255 TYR A O 1
ATOM 1967 N N . TRP A 1 256 ? -11.272 -9.855 -0.697 1.00 88.44 256 TRP A N 1
ATOM 1968 C CA . TRP A 1 256 ? -11.166 -8.391 -0.777 1.00 88.44 256 TRP A CA 1
ATOM 1969 C C . TRP A 1 256 ? -11.825 -7.818 -2.040 1.00 88.44 256 TRP A C 1
ATOM 1971 O O . TRP A 1 256 ? -12.679 -6.939 -1.947 1.00 88.44 256 TRP A O 1
ATOM 1981 N N . ASP A 1 257 ? -11.483 -8.355 -3.215 1.00 82.12 257 ASP A N 1
ATOM 1982 C CA . ASP A 1 257 ? -11.991 -7.844 -4.495 1.00 82.12 257 ASP A CA 1
ATOM 1983 C C . ASP A 1 257 ? -13.515 -7.988 -4.616 1.00 82.12 257 ASP A C 1
ATOM 1985 O O . ASP A 1 257 ? -14.177 -7.141 -5.217 1.00 82.12 257 ASP A O 1
ATOM 1989 N N . ALA A 1 258 ? -14.091 -9.036 -4.018 1.00 81.25 258 ALA A N 1
ATOM 1990 C CA . ALA A 1 258 ? -15.536 -9.240 -3.997 1.00 81.25 258 ALA A CA 1
ATOM 1991 C C . ALA A 1 258 ? -16.235 -8.196 -3.110 1.00 81.25 258 ALA A C 1
ATOM 1993 O O . ALA A 1 258 ? -17.237 -7.617 -3.524 1.00 81.25 258 ALA A O 1
ATOM 1994 N N . PHE A 1 259 ? -15.672 -7.892 -1.934 1.00 88.38 259 PHE A N 1
ATOM 1995 C CA . PHE A 1 259 ? -16.174 -6.825 -1.058 1.00 88.38 259 PHE A CA 1
ATOM 1996 C C . PHE A 1 259 ? -16.079 -5.456 -1.724 1.00 88.38 259 PHE A C 1
ATOM 1998 O O . PHE A 1 259 ? -17.028 -4.678 -1.652 1.00 88.38 259 PHE A O 1
ATOM 2005 N N . LEU A 1 260 ? -14.957 -5.181 -2.394 1.00 83.06 260 LEU A N 1
ATOM 2006 C CA . LEU A 1 260 ? -14.732 -3.914 -3.082 1.00 83.06 260 LEU A CA 1
ATOM 2007 C C . LEU A 1 260 ? -15.716 -3.724 -4.239 1.00 83.06 260 LEU A C 1
ATOM 2009 O O . LEU A 1 260 ? -16.264 -2.639 -4.406 1.00 83.06 260 LEU A O 1
ATOM 2013 N N . LYS A 1 261 ? -15.962 -4.782 -5.020 1.00 74.75 261 LYS A N 1
ATOM 2014 C CA . LYS A 1 261 ? -16.907 -4.759 -6.142 1.00 74.75 261 LYS A CA 1
ATOM 2015 C C . LYS A 1 261 ? -18.354 -4.558 -5.690 1.00 74.75 261 LYS A C 1
ATOM 2017 O O . LYS A 1 261 ? -19.112 -3.892 -6.389 1.00 74.75 261 LYS A O 1
ATOM 2022 N N . GLU A 1 262 ? -18.744 -5.163 -4.572 1.00 81.00 262 GLU A N 1
ATOM 2023 C CA . GLU A 1 262 ? -20.125 -5.123 -4.076 1.00 81.00 262 GLU A CA 1
ATOM 2024 C C . GLU A 1 262 ? -20.374 -4.030 -3.028 1.00 81.00 262 GLU A C 1
ATOM 2026 O O . GLU A 1 262 ? -21.493 -3.905 -2.539 1.00 81.00 262 GLU A O 1
ATOM 2031 N N . HIS A 1 263 ? -19.358 -3.226 -2.691 1.00 82.25 263 HIS A N 1
ATOM 2032 C CA . HIS A 1 263 ? -19.419 -2.222 -1.624 1.00 82.25 263 HIS A CA 1
ATOM 2033 C C . HIS A 1 263 ? -19.978 -2.787 -0.308 1.00 82.25 263 HIS A C 1
ATOM 2035 O O . HIS A 1 263 ? -20.807 -2.168 0.364 1.00 82.25 263 HIS A O 1
ATOM 2041 N N . ARG A 1 264 ? -19.527 -3.998 0.048 1.00 87.00 264 ARG A N 1
ATOM 2042 C CA . ARG A 1 264 ? -19.928 -4.689 1.278 1.00 87.00 264 ARG A CA 1
ATOM 2043 C C . ARG A 1 264 ? -18.986 -4.328 2.420 1.00 87.00 264 ARG A C 1
ATOM 2045 O O . ARG A 1 264 ? -17.773 -4.300 2.230 1.00 87.00 264 ARG A O 1
ATOM 2052 N N . GLY A 1 265 ? -19.545 -4.098 3.608 1.00 92.44 265 GLY A N 1
ATOM 2053 C CA . GLY A 1 265 ? -18.794 -3.772 4.817 1.00 92.44 265 GLY A CA 1
ATOM 2054 C C . GLY A 1 265 ? -18.716 -4.910 5.810 1.00 92.44 265 GLY A C 1
ATOM 2055 O O . GLY A 1 265 ? -19.276 -5.996 5.620 1.00 92.44 265 GLY A O 1
ATOM 2056 N N . ALA A 1 266 ? -17.918 -4.674 6.846 1.00 96.94 266 ALA A N 1
ATOM 2057 C CA . ALA A 1 266 ? -17.639 -5.676 7.852 1.00 96.94 266 ALA A CA 1
ATOM 2058 C C . ALA A 1 266 ? -18.860 -5.884 8.750 1.00 96.94 266 ALA A C 1
ATOM 2060 O O . ALA A 1 266 ? -19.332 -4.959 9.401 1.00 96.94 266 ALA A O 1
ATOM 2061 N N . ALA A 1 267 ? -19.322 -7.129 8.841 1.00 95.62 267 ALA A N 1
ATOM 2062 C CA . ALA A 1 267 ? -20.518 -7.472 9.596 1.00 95.62 267 ALA A CA 1
ATOM 2063 C C . ALA A 1 267 ? -20.435 -7.123 11.094 1.00 95.62 267 ALA A C 1
ATOM 2065 O O . ALA A 1 267 ? -21.457 -6.859 11.713 1.00 95.62 267 ALA A O 1
ATOM 2066 N N . ILE A 1 268 ? -19.229 -7.047 11.674 1.00 95.31 268 ILE A N 1
ATOM 2067 C CA . ILE A 1 268 ? -19.048 -6.544 13.043 1.00 95.31 268 ILE A CA 1
ATOM 2068 C C . ILE A 1 268 ? -19.541 -5.098 13.199 1.00 95.31 268 ILE A C 1
ATOM 2070 O O . ILE A 1 268 ? -20.125 -4.765 14.222 1.00 95.31 268 ILE A O 1
ATOM 2074 N N . ILE A 1 269 ? -19.371 -4.255 12.177 1.00 96.12 269 ILE A N 1
ATOM 2075 C CA . ILE A 1 269 ? -19.852 -2.869 12.183 1.00 96.12 269 ILE A CA 1
ATOM 2076 C C . ILE A 1 269 ? -21.378 -2.839 12.096 1.00 96.12 269 ILE A C 1
ATOM 2078 O O . ILE A 1 269 ? -22.000 -2.032 12.783 1.00 96.12 269 ILE A O 1
ATOM 2082 N N . ASP A 1 270 ? -21.981 -3.726 11.299 1.00 93.81 270 ASP A N 1
ATOM 2083 C CA . ASP A 1 270 ? -23.441 -3.859 11.228 1.00 93.81 270 ASP A CA 1
ATOM 2084 C C . ASP A 1 270 ? -24.015 -4.200 12.611 1.00 93.81 270 ASP A C 1
ATOM 2086 O O . ASP A 1 270 ? -24.921 -3.524 13.087 1.00 93.81 270 ASP A O 1
ATOM 2090 N N . ILE A 1 271 ? -23.404 -5.157 13.320 1.00 93.50 271 ILE A N 1
ATOM 2091 C CA . ILE A 1 271 ? -23.827 -5.516 14.680 1.00 93.50 271 ILE A CA 1
ATOM 2092 C C . ILE A 1 271 ? -23.651 -4.363 15.668 1.00 93.50 271 ILE A C 1
ATOM 2094 O O . ILE A 1 271 ? -24.545 -4.107 16.471 1.00 93.50 271 ILE A O 1
ATOM 2098 N N . LEU A 1 272 ? -22.524 -3.649 15.632 1.00 93.94 272 LEU A N 1
ATOM 2099 C CA . LEU A 1 272 ? -22.309 -2.513 16.531 1.00 93.94 272 LEU A CA 1
ATOM 2100 C C . LEU A 1 272 ? -23.357 -1.412 16.303 1.00 93.94 272 LEU A C 1
ATOM 2102 O O . LEU A 1 272 ? -23.854 -0.837 17.270 1.00 93.94 272 LEU A O 1
ATOM 2106 N N . LYS A 1 273 ? -23.762 -1.170 15.051 1.00 92.88 273 LYS A N 1
ATOM 2107 C CA . LYS A 1 273 ? -24.859 -0.245 14.728 1.00 92.88 273 LYS A CA 1
ATOM 2108 C C . LYS A 1 273 ? -26.209 -0.728 15.226 1.00 92.88 273 LYS A C 1
ATOM 2110 O O . LYS A 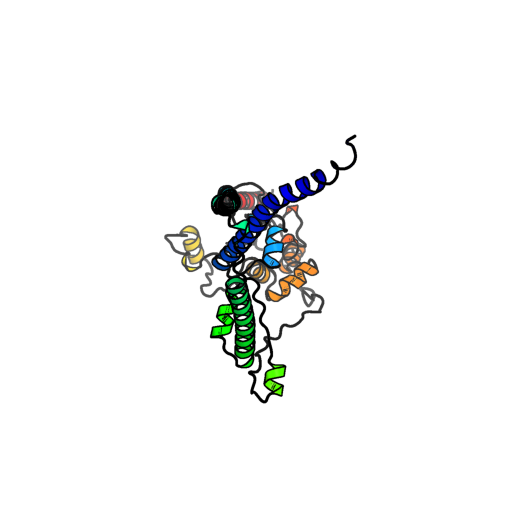1 273 ? -26.924 0.059 15.839 1.00 92.88 273 LYS A O 1
ATOM 2115 N N . ASP A 1 274 ? -26.540 -1.996 14.994 1.00 92.00 274 ASP A N 1
ATOM 2116 C CA . ASP A 1 274 ? -27.798 -2.593 15.454 1.00 92.00 274 ASP A CA 1
ATOM 2117 C C . ASP A 1 274 ? -27.918 -2.520 16.984 1.00 92.00 274 ASP A C 1
ATOM 2119 O O . ASP A 1 274 ? -28.999 -2.315 17.530 1.00 92.00 274 ASP A O 1
ATOM 2123 N N . HIS A 1 275 ? -26.784 -2.612 17.683 1.00 92.62 275 HIS A N 1
ATOM 2124 C CA . HIS A 1 275 ? -26.679 -2.457 19.133 1.00 92.62 275 HIS A CA 1
ATOM 2125 C C . HIS A 1 275 ? -26.488 -1.001 19.598 1.00 92.62 275 HIS A C 1
ATOM 2127 O O . HIS A 1 275 ? -26.219 -0.775 20.776 1.00 92.62 275 HIS A O 1
ATOM 2133 N N . GLN A 1 276 ? -26.645 -0.022 18.702 1.00 92.50 276 GLN A N 1
ATOM 2134 C CA . GLN A 1 276 ? -26.595 1.417 18.984 1.00 92.50 276 GLN A CA 1
ATOM 2135 C C . GLN A 1 276 ? -25.273 1.907 19.602 1.00 92.50 276 GLN A C 1
ATOM 2137 O O . GLN A 1 276 ? -25.258 2.861 20.379 1.00 92.50 276 GLN A O 1
ATOM 2142 N N . TYR A 1 277 ? -24.145 1.290 19.243 1.00 94.38 277 TYR A N 1
ATOM 2143 C CA . TYR A 1 277 ? -22.830 1.785 19.647 1.00 94.38 277 TYR A CA 1
ATOM 2144 C C . TYR A 1 277 ? -22.526 3.140 18.992 1.00 94.38 277 TYR A C 1
ATOM 2146 O O . TYR A 1 277 ? -22.618 3.294 17.772 1.00 94.38 277 TYR A O 1
ATOM 2154 N N . GLN A 1 278 ? -22.083 4.106 19.800 1.00 95.00 278 GLN A N 1
ATOM 2155 C CA . GLN A 1 278 ? -21.442 5.325 19.311 1.00 95.00 278 GLN A CA 1
ATOM 2156 C C . GLN A 1 278 ? -20.048 4.961 18.786 1.00 95.00 278 GLN A C 1
ATOM 2158 O O . GLN A 1 278 ? -19.206 4.464 19.535 1.00 95.00 278 GLN A O 1
ATOM 2163 N N . MET A 1 279 ? -19.807 5.178 17.494 1.00 96.06 279 MET A N 1
ATOM 2164 C CA . MET A 1 279 ? -18.552 4.806 16.840 1.00 96.06 279 MET A CA 1
ATOM 2165 C C . MET A 1 279 ? -17.873 6.027 16.235 1.00 96.06 279 MET A C 1
ATOM 2167 O O . MET A 1 279 ? -18.527 6.886 15.646 1.00 96.06 279 MET A O 1
ATOM 2171 N N . SER A 1 280 ? -16.550 6.045 16.351 1.00 96.69 280 SER A N 1
ATOM 2172 C CA . SER A 1 280 ? -15.671 7.039 15.753 1.00 96.69 280 SER A CA 1
ATOM 2173 C C . SER A 1 280 ? -14.375 6.348 15.325 1.00 96.69 280 SER A C 1
ATOM 2175 O O . SER A 1 280 ? -13.822 5.547 16.085 1.00 96.69 280 SER A O 1
ATOM 2177 N N . PHE A 1 281 ? -13.920 6.596 14.096 1.00 96.81 281 PHE A N 1
ATOM 2178 C CA . PHE A 1 281 ? -12.784 5.912 13.476 1.00 96.81 281 PHE A CA 1
ATOM 2179 C C . PHE A 1 281 ? -11.723 6.926 13.061 1.00 96.81 281 PHE A C 1
ATOM 2181 O O . PHE A 1 281 ? -12.036 7.915 12.405 1.00 96.81 281 PHE A O 1
ATOM 2188 N N . TYR A 1 282 ? -10.458 6.646 13.372 1.00 96.12 282 TYR A N 1
ATOM 2189 C CA . TYR A 1 282 ? -9.345 7.560 13.117 1.00 96.12 282 TYR A CA 1
ATOM 2190 C C . TYR A 1 282 ? -8.240 6.865 12.322 1.00 96.12 282 TYR A C 1
ATOM 2192 O O . TYR A 1 282 ? -7.904 5.713 12.600 1.00 96.12 282 TYR A O 1
ATOM 2200 N N . THR A 1 283 ? -7.651 7.564 11.353 1.00 92.75 283 THR A N 1
ATOM 2201 C CA . THR A 1 283 ? -6.482 7.083 10.603 1.00 92.75 283 THR A CA 1
ATOM 2202 C C . THR A 1 283 ? -5.464 8.194 10.373 1.00 92.75 283 THR A C 1
ATOM 2204 O O . THR A 1 283 ? -5.811 9.352 10.129 1.00 92.75 283 THR A O 1
ATOM 2207 N N . SER A 1 284 ? -4.184 7.838 10.449 1.00 89.88 284 SER A N 1
ATOM 2208 C CA . SER A 1 284 ? -3.064 8.739 10.141 1.00 89.88 284 SER A CA 1
ATOM 2209 C C . SER A 1 284 ? -2.668 8.701 8.661 1.00 89.88 284 SER A C 1
ATOM 2211 O O . SER A 1 284 ? -1.949 9.585 8.192 1.00 89.88 284 SER A O 1
ATOM 2213 N N . ALA A 1 285 ? -3.157 7.700 7.922 1.00 87.19 285 ALA A N 1
ATOM 2214 C CA . ALA A 1 285 ? -3.032 7.593 6.474 1.00 87.19 285 ALA A CA 1
ATOM 2215 C C . ALA A 1 285 ? -4.317 8.118 5.806 1.00 87.19 285 ALA A C 1
ATOM 2217 O O . ALA A 1 285 ? -4.678 9.276 6.000 1.00 87.19 285 ALA A O 1
ATOM 2218 N N . ALA A 1 286 ? -5.011 7.278 5.037 1.00 87.06 286 ALA A N 1
ATOM 2219 C CA . ALA A 1 286 ? -6.289 7.601 4.415 1.00 87.06 286 ALA A CA 1
ATOM 2220 C C . ALA A 1 286 ? -7.223 6.387 4.463 1.00 87.06 286 ALA A C 1
ATOM 2222 O O . ALA A 1 286 ? -6.772 5.248 4.346 1.00 87.06 286 ALA A O 1
ATOM 2223 N N . PHE A 1 287 ? -8.534 6.614 4.577 1.00 88.50 287 PHE A N 1
ATOM 2224 C CA . PHE A 1 287 ? -9.515 5.524 4.445 1.00 88.50 287 PHE A CA 1
ATOM 2225 C C . PHE A 1 287 ? -9.704 5.066 2.995 1.00 88.50 287 PHE A C 1
ATOM 2227 O O . PHE A 1 287 ? -10.224 3.978 2.754 1.00 88.50 287 PHE A O 1
ATOM 2234 N N . THR A 1 288 ? -9.288 5.897 2.038 1.00 80.75 288 THR A N 1
ATOM 2235 C CA . THR A 1 288 ? -9.384 5.641 0.598 1.00 80.75 288 THR A CA 1
ATOM 2236 C C . THR A 1 288 ? -8.268 4.745 0.075 1.00 80.75 288 THR A C 1
ATOM 2238 O O . THR A 1 288 ? -8.400 4.200 -1.023 1.00 80.75 288 THR A O 1
ATOM 2241 N N . TYR A 1 289 ? -7.165 4.599 0.821 1.00 75.81 289 TYR A N 1
ATOM 2242 C CA . TYR A 1 289 ? -6.071 3.713 0.445 1.00 75.81 289 TYR A CA 1
ATOM 2243 C C . TYR A 1 289 ? -5.444 2.974 1.647 1.00 75.81 289 TYR A C 1
ATOM 2245 O O . TYR A 1 289 ? -4.796 3.608 2.480 1.00 75.81 289 TYR A O 1
ATOM 2253 N N . PRO A 1 290 ? -5.534 1.628 1.696 1.00 85.75 290 PRO A N 1
ATOM 2254 C CA . PRO A 1 290 ? -6.402 0.779 0.873 1.00 85.75 290 PRO A CA 1
ATOM 2255 C C . PRO A 1 290 ? -7.862 1.234 0.915 1.00 85.75 290 PRO A C 1
ATOM 2257 O O . PRO A 1 290 ? -8.230 1.981 1.808 1.00 85.75 290 PRO A O 1
ATOM 2260 N N . GLU A 1 291 ? -8.676 0.784 -0.036 1.00 85.94 291 GLU A N 1
ATOM 2261 C CA . GLU A 1 291 ? -10.070 1.196 -0.250 1.00 85.94 291 GLU A CA 1
ATOM 2262 C C . GLU A 1 291 ? -11.018 0.708 0.877 1.00 85.94 291 GLU A C 1
ATOM 2264 O O . GLU A 1 291 ? -12.002 -0.002 0.644 1.00 85.94 291 GLU A O 1
ATOM 2269 N N . PHE A 1 292 ? -10.691 1.027 2.131 1.00 93.00 292 PHE A N 1
ATOM 2270 C CA . PHE A 1 292 ? -11.407 0.635 3.338 1.00 93.00 292 PHE A CA 1
ATOM 2271 C C . PHE A 1 292 ? -12.753 1.350 3.438 1.00 93.00 292 PHE A C 1
ATOM 2273 O O . PHE A 1 292 ? -13.729 0.729 3.851 1.00 93.00 292 PHE A O 1
ATOM 2280 N N . ASP A 1 293 ? -12.830 2.597 2.971 1.00 88.38 293 ASP A N 1
ATOM 2281 C CA . ASP A 1 293 ? -14.067 3.372 2.802 1.00 88.38 293 ASP A CA 1
ATOM 2282 C C . ASP A 1 293 ? -15.076 2.715 1.845 1.00 88.38 293 ASP A C 1
ATOM 2284 O O . ASP A 1 293 ? -16.273 2.962 1.940 1.00 88.38 293 ASP A O 1
ATOM 2288 N N . LYS A 1 294 ? -14.613 1.856 0.930 1.00 82.38 294 LYS A N 1
ATOM 2289 C CA . LYS A 1 294 ? -15.443 1.122 -0.041 1.00 82.38 294 LYS A CA 1
ATOM 2290 C C . LYS A 1 294 ? -15.594 -0.359 0.282 1.00 82.38 294 LYS A C 1
ATOM 2292 O O . LYS A 1 294 ? -16.323 -1.048 -0.428 1.00 82.38 294 LYS A O 1
ATOM 2297 N N . THR A 1 295 ? -14.924 -0.834 1.326 1.00 91.62 295 THR A N 1
ATOM 2298 C CA . THR A 1 295 ? -14.970 -2.219 1.804 1.00 91.62 295 THR A CA 1
ATOM 2299 C C . THR A 1 295 ? -15.407 -2.218 3.262 1.00 91.62 295 THR A C 1
ATOM 2301 O O . THR A 1 295 ? -16.573 -1.951 3.528 1.00 91.62 295 THR A O 1
ATOM 2304 N N . ILE A 1 296 ? -14.488 -2.439 4.206 1.00 96.06 296 ILE A N 1
ATOM 2305 C CA . ILE A 1 296 ? -14.707 -2.577 5.654 1.00 96.06 296 ILE A CA 1
ATOM 2306 C C . ILE A 1 296 ? -15.695 -1.537 6.185 1.00 96.06 296 ILE A C 1
ATOM 2308 O O . ILE A 1 296 ? -16.674 -1.908 6.828 1.00 96.06 296 ILE A O 1
ATOM 2312 N N . PHE A 1 297 ? -15.465 -0.265 5.857 1.00 95.56 297 PHE A N 1
ATOM 2313 C CA . PHE A 1 297 ? -16.215 0.889 6.340 1.00 95.56 297 PHE A CA 1
ATOM 2314 C C . PHE A 1 297 ? -17.259 1.405 5.339 1.00 95.56 297 PHE A C 1
ATOM 2316 O O . PHE A 1 297 ? -17.790 2.491 5.529 1.00 95.56 297 PHE A O 1
ATOM 2323 N N . SER A 1 298 ? -17.606 0.641 4.299 1.00 89.94 298 SER A N 1
ATOM 2324 C CA . SER A 1 298 ? -18.559 1.063 3.251 1.00 89.94 298 SER A CA 1
ATOM 2325 C C . SER A 1 298 ? -19.941 1.464 3.759 1.00 89.94 298 SER A C 1
ATOM 2327 O O . SER A 1 298 ? -20.596 2.304 3.148 1.00 89.94 298 SER A O 1
ATOM 2329 N N . GLN A 1 299 ? -20.396 0.889 4.875 1.00 87.19 299 GLN A N 1
ATOM 2330 C CA . GLN A 1 299 ? -21.647 1.301 5.510 1.00 87.19 299 GLN A CA 1
ATOM 2331 C C . GLN A 1 299 ? -21.457 2.424 6.548 1.00 87.19 299 GLN A C 1
ATOM 2333 O O . GLN A 1 299 ? -22.451 2.908 7.082 1.00 87.19 299 GLN A O 1
ATOM 2338 N N . VAL A 1 300 ? -20.236 2.809 6.929 1.00 93.25 300 VAL A N 1
ATOM 2339 C CA . VAL A 1 300 ? -19.981 3.815 7.980 1.00 93.25 300 VAL A CA 1
ATOM 2340 C C . VAL A 1 300 ? -20.222 5.233 7.433 1.00 93.25 300 VAL A C 1
ATOM 2342 O O . VAL A 1 300 ? -19.703 5.558 6.365 1.00 93.25 300 VAL A O 1
ATOM 2345 N N . PRO A 1 301 ? -20.997 6.088 8.133 1.00 89.50 301 PRO A N 1
ATOM 2346 C CA . PRO A 1 301 ? -21.148 7.495 7.767 1.00 89.50 301 PRO A CA 1
ATOM 2347 C C . PRO A 1 301 ? -19.795 8.209 7.700 1.00 89.50 301 PRO A C 1
ATOM 2349 O O . PRO A 1 301 ? -18.934 8.001 8.554 1.00 89.50 301 PRO A O 1
ATOM 2352 N N . LYS A 1 302 ? -19.606 9.080 6.705 1.00 85.44 302 LYS A N 1
ATOM 2353 C CA . LYS A 1 302 ? -18.326 9.780 6.497 1.00 85.44 302 LYS A CA 1
ATOM 2354 C C . LYS A 1 302 ? -17.932 10.642 7.692 1.00 85.44 302 LYS A C 1
ATOM 2356 O O . LYS A 1 302 ? -16.751 10.820 7.949 1.00 85.44 302 LYS A O 1
ATOM 2361 N N . GLU A 1 303 ? -18.915 11.142 8.428 1.00 90.56 303 GLU A N 1
ATOM 2362 C CA . GLU A 1 303 ? -18.739 11.983 9.609 1.00 90.56 303 GLU A CA 1
ATOM 2363 C C . GLU A 1 303 ? -18.068 11.229 10.764 1.00 90.56 303 GLU A C 1
ATOM 2365 O O . GLU A 1 303 ? -17.506 11.867 11.644 1.00 90.56 303 GLU A O 1
ATOM 2370 N N . GLN A 1 304 ? -18.107 9.891 10.749 1.00 94.25 304 GLN A N 1
ATOM 2371 C CA . GLN A 1 304 ? -17.431 9.025 11.720 1.00 94.25 304 GLN A CA 1
ATOM 2372 C C . GLN A 1 304 ? -16.038 8.581 11.243 1.00 94.25 304 GLN A C 1
ATOM 2374 O O . GLN A 1 304 ? -15.329 7.905 11.985 1.00 94.25 304 GLN A O 1
ATOM 2379 N N . LEU A 1 305 ? -15.650 8.903 10.002 1.00 93.31 305 LEU A N 1
ATOM 2380 C CA . LEU A 1 305 ? -14.364 8.541 9.407 1.00 93.31 305 LEU A CA 1
ATOM 2381 C C . LEU A 1 305 ? -13.427 9.753 9.425 1.00 93.31 305 LEU A C 1
ATOM 2383 O O . LEU A 1 305 ? -13.429 10.590 8.524 1.00 93.31 305 LEU A O 1
ATOM 2387 N N . HIS A 1 306 ? -12.594 9.833 10.456 1.00 94.94 306 HIS A N 1
ATOM 2388 C CA . HIS A 1 306 ? -11.674 10.940 10.679 1.00 94.94 306 HIS A CA 1
ATOM 2389 C C . HIS A 1 306 ? -10.283 10.642 10.111 1.00 94.94 306 HIS A C 1
ATOM 2391 O O . HIS A 1 306 ? -9.572 9.744 10.567 1.00 94.94 306 HIS A O 1
ATOM 2397 N N . GLN A 1 307 ? -9.875 11.429 9.120 1.00 90.81 307 GLN A N 1
ATOM 2398 C CA . GLN A 1 307 ? -8.520 11.424 8.574 1.00 90.81 307 GLN A CA 1
ATOM 2399 C C . GLN A 1 307 ? -7.951 12.845 8.593 1.00 90.81 307 GLN A C 1
ATOM 2401 O O . GLN A 1 307 ? -8.687 13.821 8.439 1.00 90.81 307 GLN A O 1
ATOM 2406 N N . ILE A 1 308 ? -6.639 12.967 8.800 1.00 90.00 308 ILE A N 1
ATOM 2407 C CA . ILE A 1 308 ? -5.956 14.265 8.845 1.00 90.00 308 ILE A CA 1
ATOM 2408 C C . ILE A 1 308 ? -5.300 14.535 7.488 1.00 90.00 308 ILE A C 1
ATOM 2410 O O . ILE A 1 308 ? -4.187 14.075 7.202 1.00 90.00 308 ILE A O 1
ATOM 2414 N N . ASP A 1 309 ? -5.977 15.352 6.683 1.00 82.50 309 ASP A N 1
ATOM 2415 C CA . ASP A 1 309 ? -5.534 15.800 5.356 1.00 82.50 309 ASP A CA 1
ATOM 2416 C C . ASP A 1 309 ? -4.634 17.048 5.447 1.00 82.50 309 ASP A C 1
ATOM 2418 O O . ASP A 1 309 ? -4.846 18.061 4.784 1.00 82.50 309 ASP A O 1
ATOM 2422 N N . ALA A 1 310 ? -3.614 16.977 6.306 1.00 84.56 310 ALA A N 1
ATOM 2423 C CA . ALA A 1 310 ? -2.596 18.013 6.474 1.00 84.56 310 ALA A CA 1
ATOM 2424 C C . ALA A 1 310 ? -1.196 17.483 6.101 1.00 84.56 310 ALA A C 1
ATOM 2426 O O . ALA A 1 310 ? -0.930 16.287 6.299 1.00 84.56 310 ALA A O 1
ATOM 2427 N N . PRO A 1 311 ? -0.287 18.344 5.590 1.00 82.50 311 PRO A N 1
ATOM 2428 C CA . PRO A 1 311 ? 1.099 17.990 5.276 1.00 82.50 311 PRO A CA 1
ATOM 2429 C C . PRO A 1 311 ? 1.914 17.851 6.571 1.00 82.50 311 PRO A C 1
ATOM 2431 O O . PRO A 1 311 ? 2.708 18.711 6.939 1.00 82.50 311 PRO A O 1
ATOM 2434 N N . MET A 1 312 ? 1.643 16.778 7.307 1.00 86.81 312 MET A N 1
ATOM 2435 C CA . MET A 1 312 ? 2.232 16.465 8.605 1.00 86.81 312 MET A CA 1
ATOM 2436 C C . MET A 1 312 ? 2.860 15.078 8.569 1.00 86.81 312 MET A C 1
ATOM 2438 O O . ME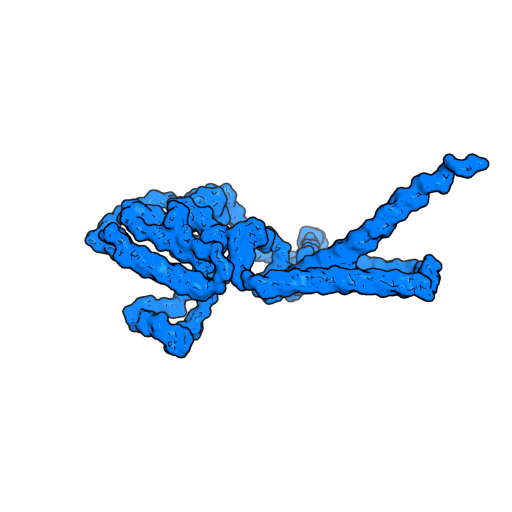T A 1 312 ? 2.385 14.193 7.853 1.00 86.81 312 MET A O 1
ATOM 2442 N N . GLU A 1 313 ? 3.887 14.880 9.389 1.00 86.88 313 GLU A N 1
ATOM 2443 C CA . GLU A 1 313 ? 4.513 13.573 9.569 1.00 86.88 313 GLU A CA 1
ATOM 2444 C C . GLU A 1 313 ? 3.532 12.588 10.223 1.00 86.88 313 GLU A C 1
ATOM 2446 O O . GLU A 1 313 ? 2.707 12.975 11.058 1.00 86.88 313 GLU A O 1
ATOM 2451 N N . GLY A 1 314 ? 3.648 11.298 9.890 1.00 86.81 314 GLY A N 1
ATOM 2452 C CA . GLY A 1 314 ? 2.723 10.259 10.369 1.00 86.81 314 GLY A CA 1
ATOM 2453 C C . GLY A 1 314 ? 2.572 10.236 11.894 1.00 86.81 314 GLY A C 1
ATOM 2454 O O . GLY A 1 314 ? 1.456 10.261 12.403 1.00 86.81 314 GLY A O 1
ATOM 2455 N N . TRP A 1 315 ? 3.682 10.345 12.630 1.00 89.69 315 TRP A N 1
ATOM 2456 C CA . TRP A 1 315 ? 3.665 10.360 14.099 1.00 89.69 315 TRP A CA 1
ATOM 2457 C C . TRP A 1 315 ? 2.948 11.587 14.692 1.00 89.69 315 TRP A C 1
ATOM 2459 O O . TRP A 1 315 ? 2.427 11.529 15.806 1.00 89.69 315 TRP A O 1
ATOM 2469 N N . GLN A 1 316 ? 2.920 12.719 13.979 1.00 94.06 316 GLN A N 1
ATOM 2470 C CA . GLN A 1 316 ? 2.187 13.907 14.424 1.00 94.06 316 GLN A CA 1
ATOM 2471 C C . GLN A 1 316 ? 0.685 13.693 14.250 1.00 94.06 316 GLN A C 1
ATOM 2473 O O . GLN A 1 316 ? -0.091 14.048 15.138 1.00 94.06 316 GLN A O 1
ATOM 2478 N N . LYS A 1 317 ? 0.291 13.070 13.132 1.00 93.62 317 LYS A N 1
ATOM 2479 C CA . LYS A 1 317 ? -1.093 12.656 12.893 1.00 93.62 317 LYS A CA 1
ATOM 2480 C C . LYS A 1 317 ? -1.544 11.626 13.926 1.00 93.62 317 LYS A C 1
ATOM 2482 O O . LYS A 1 317 ? -2.632 11.784 14.464 1.00 93.62 317 LYS A O 1
ATOM 2487 N N . ASP A 1 318 ? -0.689 10.668 14.295 1.00 93.50 318 ASP A N 1
ATOM 2488 C CA . ASP A 1 318 ? -0.984 9.699 15.360 1.00 93.50 318 ASP A CA 1
ATOM 2489 C C . ASP A 1 318 ? -1.314 10.401 16.683 1.00 93.50 318 ASP A C 1
ATOM 2491 O O . ASP A 1 318 ? -2.330 10.105 17.310 1.00 93.50 318 ASP A O 1
ATOM 2495 N N . ARG A 1 319 ? -0.499 11.383 17.097 1.00 94.69 319 ARG A N 1
ATOM 2496 C CA . ARG A 1 319 ? -0.740 12.140 18.338 1.00 94.69 319 ARG A CA 1
ATOM 2497 C C . ARG A 1 319 ? -2.053 12.921 18.308 1.00 94.69 319 ARG A C 1
ATOM 2499 O O . ARG A 1 319 ? -2.764 12.923 19.309 1.00 94.69 319 ARG A O 1
ATOM 2506 N N . LEU A 1 320 ? -2.364 13.568 17.186 1.00 96.00 320 LEU A N 1
ATOM 2507 C CA . LEU A 1 320 ? -3.616 14.312 17.020 1.00 96.00 320 LEU A CA 1
ATOM 2508 C C . LEU A 1 320 ? -4.832 13.384 16.996 1.00 96.00 320 LEU A C 1
ATOM 2510 O O . LEU A 1 320 ? -5.823 13.660 17.660 1.00 96.00 320 LEU A O 1
ATOM 2514 N N . ASN A 1 321 ? -4.747 12.255 16.295 1.00 95.50 321 ASN A N 1
ATOM 2515 C CA . ASN A 1 321 ? -5.809 11.254 16.274 1.00 95.50 321 ASN A CA 1
ATOM 2516 C C . ASN A 1 321 ? -6.079 10.686 17.672 1.00 95.50 321 ASN A C 1
ATOM 2518 O O . ASN A 1 321 ? -7.236 10.551 18.059 1.00 95.50 321 ASN A O 1
ATOM 2522 N N . VAL A 1 322 ? -5.032 10.414 18.462 1.00 95.00 322 VAL A N 1
ATOM 2523 C CA . VAL A 1 322 ? -5.194 9.999 19.864 1.00 95.00 322 VAL A CA 1
ATOM 2524 C C . VAL A 1 322 ? -5.863 11.099 20.688 1.00 95.00 322 VAL A C 1
ATOM 2526 O O . VAL A 1 322 ? -6.751 10.792 21.477 1.00 95.00 322 VAL A O 1
ATOM 2529 N N . GLN A 1 323 ? -5.488 12.366 20.495 1.00 96.19 323 GLN A N 1
ATOM 2530 C CA . GLN A 1 323 ? -6.143 13.484 21.173 1.00 96.19 323 GLN A CA 1
ATOM 2531 C C . GLN A 1 323 ? -7.639 13.557 20.827 1.00 96.19 323 GLN A C 1
ATOM 2533 O O . GLN A 1 323 ? -8.462 13.559 21.737 1.00 96.19 323 GLN A O 1
ATOM 2538 N N . HIS A 1 324 ? -8.002 13.538 19.543 1.00 95.38 324 HIS A N 1
ATOM 2539 C CA . HIS A 1 324 ? -9.406 13.573 19.120 1.00 95.38 324 HIS A CA 1
ATOM 2540 C C . HIS A 1 324 ? -10.199 12.354 19.612 1.00 95.38 324 HIS A C 1
ATOM 2542 O O . HIS A 1 324 ? -11.376 12.474 19.943 1.00 95.38 324 HIS A O 1
ATOM 2548 N N . MET A 1 325 ? -9.568 11.177 19.679 1.00 95.44 325 MET A N 1
ATOM 2549 C CA . MET A 1 325 ? -10.185 9.976 20.243 1.00 95.44 325 MET A CA 1
ATOM 2550 C C . MET A 1 325 ? -10.478 10.145 21.741 1.00 95.44 325 MET A C 1
ATOM 2552 O O . MET A 1 325 ? -11.543 9.736 22.195 1.00 95.44 325 MET A O 1
ATOM 2556 N N . LEU A 1 326 ? -9.563 10.748 22.508 1.00 95.75 326 LEU A N 1
ATOM 2557 C CA . LEU A 1 326 ? -9.788 11.052 23.926 1.00 95.75 326 LEU A CA 1
ATOM 2558 C C . LEU A 1 326 ? -10.903 12.091 24.103 1.00 95.75 326 LEU A C 1
ATOM 2560 O O . LEU A 1 326 ? -11.803 11.873 24.904 1.00 95.75 326 LEU A O 1
ATOM 2564 N N . GLU A 1 327 ? -10.911 13.153 23.295 1.00 95.69 327 GLU A N 1
ATOM 2565 C CA . GLU A 1 327 ? -11.976 14.165 23.298 1.00 95.69 327 GLU A CA 1
ATOM 2566 C C . GLU A 1 327 ? -13.349 13.555 22.972 1.00 95.69 327 GLU A C 1
ATOM 2568 O O . GLU A 1 327 ? -14.342 13.880 23.624 1.00 95.69 327 GLU A O 1
ATOM 2573 N N . PHE A 1 328 ? -13.417 12.628 22.010 1.00 95.19 328 PHE A N 1
ATOM 2574 C CA . PHE A 1 328 ? -14.633 11.867 21.719 1.00 95.19 328 PHE A CA 1
ATOM 2575 C C . PHE A 1 328 ? -15.083 11.042 22.929 1.00 95.19 328 PHE A C 1
ATOM 2577 O O . PHE A 1 328 ? -16.258 11.072 23.278 1.00 95.19 328 PHE A O 1
ATOM 2584 N N . ILE A 1 329 ? -14.164 10.338 23.599 1.00 93.62 329 ILE A N 1
ATOM 2585 C CA . ILE A 1 329 ? -14.485 9.545 24.796 1.00 93.62 329 ILE A CA 1
ATOM 2586 C C . ILE A 1 329 ? -15.025 10.436 25.922 1.00 93.62 329 ILE A C 1
ATOM 2588 O O . ILE A 1 329 ? -16.011 10.061 26.555 1.00 93.62 329 ILE A O 1
ATOM 2592 N N . ASP A 1 330 ? -14.413 11.600 26.145 1.00 94.12 330 ASP A N 1
ATOM 2593 C CA . ASP A 1 330 ? -14.775 12.521 27.227 1.00 94.12 330 ASP A CA 1
ATOM 2594 C C . ASP A 1 330 ? -16.105 13.254 26.971 1.00 94.12 330 ASP A C 1
ATOM 2596 O O . ASP A 1 330 ? -16.797 13.622 27.919 1.00 94.12 330 ASP A O 1
ATOM 2600 N N . SER A 1 331 ? -16.479 13.458 25.702 1.00 92.62 331 SER A N 1
ATOM 2601 C CA . SER A 1 331 ? -17.677 14.218 25.303 1.00 92.62 331 SER A CA 1
ATOM 2602 C C . SER A 1 331 ? -18.860 13.367 24.831 1.00 92.62 331 SER A C 1
ATOM 2604 O O . SER A 1 331 ? -19.927 13.913 24.564 1.00 92.62 331 SER A O 1
ATOM 2606 N N . ARG A 1 332 ? -18.723 12.039 24.738 1.00 85.94 332 ARG A N 1
ATOM 2607 C CA . ARG A 1 332 ? -19.754 11.163 24.142 1.00 85.94 332 ARG A CA 1
ATOM 2608 C C . ARG A 1 332 ? -21.116 11.170 24.853 1.00 85.94 332 ARG A C 1
ATOM 2610 O O . ARG A 1 332 ? -22.127 10.866 24.222 1.00 85.94 332 ARG A O 1
ATOM 2617 N N . ASP A 1 333 ? -21.108 11.451 26.157 1.00 86.62 333 ASP A N 1
ATOM 2618 C CA . ASP A 1 333 ? -22.275 11.425 27.051 1.00 86.62 333 ASP A CA 1
ATOM 2619 C C . ASP A 1 333 ? -22.750 12.850 27.420 1.00 86.62 333 ASP A C 1
ATOM 2621 O O . ASP A 1 333 ? -23.659 12.998 28.240 1.00 86.62 333 ASP A O 1
ATOM 2625 N N . ALA A 1 334 ? -22.092 13.884 26.875 1.00 68.44 334 ALA A N 1
ATOM 2626 C CA . ALA A 1 334 ? -22.267 15.290 27.247 1.00 68.44 334 ALA A CA 1
ATOM 2627 C C . ALA A 1 334 ? -23.438 15.995 26.544 1.00 68.44 334 ALA A C 1
ATOM 2629 O O . ALA A 1 334 ? -23.831 15.574 25.430 1.00 68.44 334 ALA A O 1
#

Sequence (334 aa):
AAFVNRGRHDAASVSGRLIYPVAVFTGAATTLFFYANAKLHTLYGIFVNGFVINLIVTPGGLASLGGSDATNLGFALIAAGFLLAHGALLALIWKVIHRRALSAWRPTGLFKAVVVALLLSLVADRGIYAYSDAFGRTDMLALSEDVPFYTGLTARKLFRKMGFKVDRERKLAGVKAGGHLNYPAHPLQTRHTDKPYNIVWLVAESWRADTLTQDIMPATKRFAEQAQHFTNHYSGGNGTRIGVFTMFTGIPGTYWDAFLKEHRGAAIIDILKDHQYQMSFYTSAAFTYPEFDKTIFSQVPKEQLHQIDAPMEGWQKDRLNVQHMLEFIDSRDA

Secondary structure (DSSP, 8-state):
---SSSHHHHHHHHHHHHHHHHHHHHHHHHHHHHHHHHHHHHHHS--S-HHHHHHHHSTTHHHHTT--HHHHHHHHHHHHHHHHHHHHHHHHHHHHHHHTTGGG---HHHHHHHHHHHHHHHHHHHHHHHHHHHTT-HHHHHHHHTSTT--PPP-HHHHHHTT--PPPP---------SPP--SSS-------SS---------TT--GGG-STTT-HHHHHHHHTS---TT---SSSSHHHHHHHHHH-S-GGGHHHHHHHT---HHHHHHHHTT----EEESSBTTBTTGGGTTTTTS-GGGEEE--SS--HHHHHHHHHHHHHHHHHHTT-

Foldseek 3Di:
DDPDPDPPPPVVVVVVVVVLLVQLLVQLVVVLQVVVQLVCCVVPVGGDDPVVVCLVPFVQSVVLVQQAPVNVVVSVVSSVVSSVVSVVVSVVVVCVCVVPVCVPPDPVVVVVVVVVVVVVVVVVLQVVLQVCQFAVVVVSVVVQSSDPPRDHRHDNVVCVVVVDDGDDDPPPPPPPCPDADCPPVDDDDDDDDPDDDDDDDDDDAPDDPVQLDCVRCVPVVVVCVVDPDDPPDDQLDPHPQQSVQCVQAVDHSVCSVNQLVVLEARVVVVVCVVNVHDAAAEDLGDCRVVVVCSGHCSVPDVVRYDYDPDSDGSVVSVVVRVVVVVVCVVPVVD